Protein AF-A0A962XMW6-F1 (afdb_monomer_lite)

Foldseek 3Di:
DDDDDDDPDPVVVVVVVVVVVVVVVVVVVVVVVVPCPVVVVLVVLLVLLVVVVVLLVLLLVLQCCLCPPVVDDPLQAFQDDPPLPCPSVLTAAPSHDPVCCRYCCDPNGVVRDDDFRDPPFFPRDTKAWAWAAFAQFADHDPDDFQRRTFTKIKDKGGDLSSQLSNCCVVVVGSDAWEFEFQDPRSSRHRRSGGGGHDYSDTDPRHPDQWHWHAYPVGMIMTMGGSGHD

Radius of gyration: 28.27 Å; chains: 1; bounding box: 77×58×91 Å

Secondary structure (DSSP, 8-state):
----------HHHHHHHHHHHHHHHHHHHHHHHHTTHHHHHHHHHHHHHHHHHHHHHHHHHHHHHHHHTS---GGG-B-PPTT-SS-STTT--TTS-TT-TTBSSSTTTT----PPPPTTSSSSPPPEEEEEEETTSSS--SS--GGGPEEEEEEES--HHHHHHHHHHHHS--PPEEPS--S-GGG-B-SS---SPPEE--TTTTT-SEEEEE-TTS-EEEEEEEE--

Structure (mmCIF, N/CA/C/O backbone):
data_AF-A0A962XMW6-F1
#
_entry.id   AF-A0A962XMW6-F1
#
loop_
_atom_site.group_PDB
_atom_site.id
_atom_site.type_symbol
_atom_site.label_atom_id
_atom_site.label_alt_id
_atom_site.label_comp_id
_atom_site.label_asym_id
_atom_site.label_entity_id
_atom_site.label_seq_id
_atom_site.pdbx_PDB_ins_code
_atom_site.Cartn_x
_atom_site.Cartn_y
_atom_site.Cartn_z
_atom_site.occupancy
_atom_site.B_iso_or_equiv
_atom_site.auth_seq_id
_atom_site.auth_comp_id
_atom_site.auth_asym_id
_atom_site.auth_atom_id
_atom_site.pdbx_PDB_model_num
ATOM 1 N N . MET A 1 1 ? -54.950 -41.344 68.348 1.00 42.97 1 MET A N 1
ATOM 2 C CA . MET A 1 1 ? -55.700 -40.543 67.356 1.00 42.97 1 MET A CA 1
ATOM 3 C C . MET A 1 1 ? -54.752 -39.476 66.829 1.00 42.97 1 MET A C 1
ATOM 5 O O . MET A 1 1 ? -54.170 -38.762 67.633 1.00 42.97 1 MET A O 1
ATOM 9 N N . LEU A 1 2 ? -54.475 -39.485 65.523 1.00 52.94 2 LEU A N 1
ATOM 10 C CA . LEU A 1 2 ? -53.441 -38.665 64.878 1.00 52.94 2 LEU A CA 1
ATOM 11 C C . LEU A 1 2 ? -53.906 -37.207 64.751 1.00 52.94 2 LEU A C 1
ATOM 13 O O . LEU A 1 2 ? -54.995 -36.937 64.252 1.00 52.94 2 LEU A O 1
ATOM 17 N N . ASN A 1 3 ? -53.076 -36.280 65.225 1.00 58.09 3 ASN A N 1
ATOM 18 C CA . ASN A 1 3 ? -53.352 -34.848 65.265 1.00 58.09 3 ASN A CA 1
ATOM 19 C C . ASN A 1 3 ? -52.968 -34.200 63.920 1.00 58.09 3 ASN A C 1
ATOM 21 O O . ASN A 1 3 ? -51.818 -33.803 63.733 1.00 58.09 3 ASN A O 1
ATOM 25 N N . ASN A 1 4 ? -53.908 -34.108 62.976 1.00 61.66 4 ASN A N 1
ATOM 26 C CA . ASN A 1 4 ? -53.696 -33.375 61.724 1.00 61.66 4 ASN A CA 1
ATOM 27 C C . ASN A 1 4 ? -53.824 -31.868 61.976 1.00 61.66 4 ASN A C 1
ATOM 29 O O . ASN A 1 4 ? -54.921 -31.352 62.176 1.00 61.66 4 ASN A O 1
ATOM 33 N N . LYS A 1 5 ? -52.696 -31.151 61.947 1.00 64.50 5 LYS A N 1
ATOM 34 C CA . LYS A 1 5 ? -52.695 -29.686 61.867 1.00 64.50 5 LYS A CA 1
ATOM 35 C C . LYS A 1 5 ? -53.049 -29.275 60.429 1.00 64.50 5 LYS A C 1
ATOM 37 O O . LYS A 1 5 ? -52.329 -29.686 59.519 1.00 64.50 5 LYS A O 1
ATOM 42 N N . PRO A 1 6 ? -54.088 -28.461 60.188 1.00 60.84 6 PRO A N 1
ATOM 43 C CA . PRO A 1 6 ? -54.296 -27.865 58.875 1.00 60.84 6 PRO A CA 1
ATOM 44 C C . PRO A 1 6 ? -53.169 -26.856 58.607 1.00 60.84 6 PRO A C 1
ATOM 46 O O . PRO A 1 6 ? -53.076 -25.823 59.267 1.00 60.84 6 PRO A O 1
ATOM 49 N N . GLN A 1 7 ? -52.271 -27.166 57.670 1.00 67.06 7 GLN A N 1
ATOM 50 C CA . GLN A 1 7 ? -51.296 -26.202 57.160 1.00 67.06 7 GLN A CA 1
ATOM 51 C C . GLN A 1 7 ? -51.979 -25.297 56.130 1.00 67.06 7 GLN A C 1
ATOM 53 O O . GLN A 1 7 ? -52.304 -25.728 55.027 1.00 67.06 7 GLN A O 1
ATOM 58 N N . SER A 1 8 ? -52.168 -24.024 56.474 1.00 63.97 8 SER A N 1
ATOM 59 C CA . SER A 1 8 ? -52.532 -22.977 55.519 1.00 63.97 8 SER A CA 1
ATOM 60 C C . SER A 1 8 ? -51.273 -22.499 54.788 1.00 63.97 8 SER A C 1
ATOM 62 O O . SER A 1 8 ? -50.574 -21.597 55.252 1.00 63.97 8 SER A O 1
ATOM 64 N N . GLY A 1 9 ? -50.943 -23.136 53.666 1.00 69.00 9 GLY A N 1
ATOM 65 C CA . GLY A 1 9 ? -49.900 -22.653 52.760 1.00 69.00 9 GLY A CA 1
ATOM 66 C C . GLY A 1 9 ? -50.399 -21.459 51.944 1.00 69.00 9 GLY A C 1
ATOM 67 O O . GLY A 1 9 ? -51.450 -21.534 51.310 1.00 69.00 9 GLY A O 1
ATOM 68 N N . ASN A 1 10 ? -49.649 -20.354 51.936 1.00 81.69 10 ASN A N 1
ATOM 69 C CA . ASN A 1 10 ? -49.976 -19.174 51.137 1.00 81.69 10 ASN A CA 1
ATOM 70 C C . ASN A 1 10 ? -49.521 -19.367 49.677 1.00 81.69 10 ASN A C 1
ATOM 72 O O . ASN A 1 10 ? -48.468 -18.873 49.277 1.00 81.69 10 ASN A O 1
ATOM 76 N N . VAL A 1 11 ? -50.309 -20.101 48.883 1.00 86.06 11 VAL A N 1
ATOM 77 C CA . VAL A 1 11 ? -50.057 -20.350 47.444 1.00 86.06 11 VAL A CA 1
ATOM 78 C C . VAL A 1 11 ? -49.801 -19.058 46.663 1.00 86.06 11 VAL A C 1
ATOM 80 O O . VAL A 1 11 ? -48.976 -19.044 45.750 1.00 86.06 11 VAL A O 1
ATOM 83 N N . LEU A 1 12 ? -50.437 -17.954 47.062 1.00 84.88 12 LEU A N 1
ATOM 84 C CA . LEU A 1 12 ? -50.248 -16.649 46.434 1.00 84.88 12 LEU A CA 1
ATOM 85 C C . LEU A 1 12 ? -48.785 -16.174 46.508 1.00 84.88 12 LEU A C 1
ATOM 87 O O . LEU A 1 12 ? -48.273 -15.588 45.558 1.00 84.88 12 LEU A O 1
ATOM 91 N N . PHE A 1 13 ? -48.086 -16.471 47.606 1.00 87.62 13 PHE A N 1
ATOM 92 C CA . PHE A 1 13 ? -46.691 -16.072 47.804 1.00 87.62 13 PHE A CA 1
ATOM 93 C C . PHE A 1 13 ? -45.730 -16.814 46.865 1.00 87.62 13 PHE A C 1
ATOM 95 O O . PHE A 1 13 ? -44.795 -16.216 46.335 1.00 87.62 13 PHE A O 1
ATOM 102 N N . LEU A 1 14 ? -45.992 -18.097 46.602 1.00 87.75 14 LEU A N 1
ATOM 103 C CA . LEU A 1 14 ? -45.180 -18.899 45.682 1.00 87.75 14 LEU A CA 1
ATOM 104 C C . LEU A 1 14 ? -45.306 -18.407 44.235 1.00 87.75 14 LEU A C 1
ATOM 106 O O . LEU A 1 14 ? -44.308 -18.341 43.520 1.00 87.75 14 LEU A O 1
ATOM 110 N N . ILE A 1 15 ? -46.510 -18.003 43.823 1.00 92.56 15 ILE A N 1
ATOM 111 C CA . ILE A 1 15 ? -46.745 -17.436 42.488 1.00 92.56 15 ILE A CA 1
ATOM 112 C C . ILE A 1 15 ? -46.002 -16.102 42.335 1.00 92.56 15 ILE A C 1
ATOM 114 O O . ILE A 1 15 ? -45.348 -15.873 41.319 1.00 92.56 15 ILE A O 1
ATOM 118 N N . LEU A 1 16 ? -46.040 -15.243 43.357 1.00 93.38 16 LEU A N 1
ATOM 119 C CA . LEU A 1 16 ? -45.352 -13.949 43.331 1.00 93.38 16 LEU A CA 1
ATOM 120 C C . LEU A 1 16 ? -43.831 -14.095 43.221 1.00 93.38 16 LEU A C 1
ATOM 122 O O . LEU A 1 16 ? -43.207 -13.369 42.449 1.00 93.38 16 LEU A O 1
ATOM 126 N N . ILE A 1 17 ? -43.240 -15.058 43.931 1.00 93.50 17 ILE A N 1
ATOM 127 C CA . ILE A 1 17 ? -41.806 -15.352 43.809 1.00 93.50 17 ILE A CA 1
ATOM 128 C C . ILE A 1 17 ? -41.468 -15.831 42.395 1.00 93.50 17 ILE A C 1
ATOM 130 O O . ILE A 1 17 ? -40.498 -15.351 41.811 1.00 93.50 17 ILE A O 1
ATOM 134 N N . ALA A 1 18 ? -42.267 -16.731 41.819 1.00 94.62 18 ALA A N 1
ATOM 135 C CA . ALA A 1 18 ? -42.022 -17.236 40.470 1.00 94.62 18 ALA A CA 1
ATOM 136 C C . ALA A 1 18 ? -42.051 -16.111 39.418 1.00 94.62 18 ALA A C 1
ATOM 138 O O . ALA A 1 18 ? -41.155 -16.027 38.579 1.00 94.62 18 ALA A O 1
ATOM 139 N N . VAL A 1 19 ? -43.032 -15.206 39.498 1.00 94.88 19 VAL A N 1
ATOM 140 C CA . VAL A 1 19 ? -43.144 -14.056 38.584 1.00 94.88 19 VAL A CA 1
ATOM 141 C C . VAL A 1 19 ? -41.987 -13.073 38.777 1.00 94.88 19 VAL A C 1
ATOM 143 O O . VAL A 1 19 ? -41.409 -12.614 37.793 1.00 94.88 19 VAL A O 1
ATOM 146 N N . ALA A 1 20 ? -41.604 -12.781 40.023 1.00 93.94 20 ALA A N 1
ATOM 147 C CA . ALA A 1 20 ? -40.482 -11.891 40.316 1.00 93.94 20 ALA A CA 1
ATOM 148 C C . ALA A 1 20 ? -39.150 -12.445 39.784 1.00 93.94 20 ALA A C 1
ATOM 150 O O . ALA A 1 20 ? -38.368 -11.704 39.190 1.00 93.94 20 ALA A O 1
ATOM 151 N N . LEU A 1 21 ? -38.913 -13.751 39.935 1.00 94.25 21 LEU A N 1
ATOM 152 C CA . LEU A 1 21 ? -37.728 -14.418 39.393 1.00 94.25 21 LEU A CA 1
ATOM 153 C C . LEU A 1 21 ? -37.716 -14.401 37.863 1.00 94.25 21 LEU A C 1
ATOM 155 O O . LEU A 1 21 ? -36.675 -14.143 37.261 1.00 94.25 21 LEU A O 1
ATOM 159 N N . PHE A 1 22 ? -38.869 -14.616 37.229 1.00 93.25 22 PHE A N 1
ATOM 160 C CA . PHE A 1 22 ? -38.984 -14.565 35.774 1.00 93.25 22 PHE A CA 1
ATOM 161 C C . PHE A 1 22 ? -38.718 -13.154 35.225 1.00 93.25 22 PHE A C 1
ATOM 163 O O . PHE A 1 22 ? -38.003 -12.989 34.234 1.00 93.25 22 PHE A O 1
ATOM 170 N N . ALA A 1 23 ? -39.230 -12.125 35.906 1.00 92.00 23 ALA A N 1
ATOM 171 C CA . ALA A 1 23 ? -38.972 -10.728 35.570 1.00 92.00 23 ALA A CA 1
ATOM 172 C C . ALA A 1 23 ? -37.490 -10.355 35.756 1.00 92.00 23 ALA A C 1
ATOM 174 O O . ALA A 1 23 ? -36.892 -9.746 34.867 1.00 92.00 23 ALA A O 1
ATOM 175 N N . ALA A 1 24 ? -36.874 -10.768 36.868 1.00 89.31 24 ALA A N 1
ATOM 176 C CA . ALA A 1 24 ? -35.459 -10.526 37.141 1.00 89.31 24 ALA A CA 1
ATOM 177 C C . ALA A 1 24 ? -34.542 -11.209 36.111 1.00 89.31 24 ALA A C 1
ATOM 179 O O . ALA A 1 24 ? -33.610 -10.582 35.607 1.00 89.31 24 ALA A O 1
ATOM 180 N N . LEU A 1 25 ? -34.840 -12.459 35.737 1.00 87.06 25 LEU A N 1
ATOM 181 C CA . LEU A 1 25 ? -34.100 -13.184 34.701 1.00 87.06 25 LEU A CA 1
ATOM 182 C C . LEU A 1 25 ? -34.239 -12.512 33.328 1.00 87.06 25 LEU A C 1
ATOM 184 O O . LEU A 1 25 ? -33.250 -12.362 32.612 1.00 87.06 25 LEU A O 1
ATOM 188 N N . SER A 1 26 ? -35.447 -12.056 32.983 1.00 82.06 26 SER A N 1
ATOM 189 C CA . SER A 1 26 ? -35.708 -11.345 31.725 1.00 82.06 26 SER A CA 1
ATOM 190 C C . SER A 1 26 ? -34.916 -10.036 31.639 1.00 82.06 26 SER A C 1
ATOM 192 O O . SER A 1 26 ? -34.350 -9.712 30.591 1.00 82.06 26 SER A O 1
ATOM 194 N N . TYR A 1 27 ? -34.821 -9.297 32.749 1.00 83.69 27 TYR A N 1
ATOM 195 C CA . TYR A 1 27 ? -34.017 -8.078 32.822 1.00 83.69 27 TYR A CA 1
ATOM 196 C C . TYR A 1 27 ? -32.517 -8.372 32.685 1.00 83.69 27 TYR A C 1
ATOM 198 O O . TYR A 1 27 ? -31.834 -7.709 31.904 1.00 83.69 27 TYR A O 1
ATOM 206 N N . ALA A 1 28 ? -32.020 -9.408 33.369 1.00 78.88 28 ALA A N 1
ATOM 207 C CA . ALA A 1 28 ? -30.626 -9.833 33.270 1.00 78.88 28 ALA A CA 1
ATOM 208 C C . ALA A 1 28 ? -30.247 -10.228 31.830 1.00 78.88 28 ALA A C 1
ATOM 210 O O . ALA A 1 28 ? -29.277 -9.697 31.291 1.00 78.88 28 ALA A O 1
ATOM 211 N N . ALA A 1 29 ? -31.054 -11.054 31.158 1.00 71.50 29 ALA A N 1
ATOM 212 C CA . ALA A 1 29 ? -30.802 -11.466 29.774 1.00 71.50 29 ALA A CA 1
ATOM 213 C C . ALA A 1 29 ? -30.811 -10.280 28.788 1.00 71.50 29 ALA A C 1
ATOM 215 O O . ALA A 1 29 ? -29.933 -10.161 27.933 1.00 71.50 29 ALA A O 1
ATOM 216 N N . THR A 1 30 ? -31.757 -9.350 28.951 1.00 71.56 30 THR A N 1
ATOM 217 C CA . THR A 1 30 ? -31.829 -8.138 28.116 1.00 71.56 30 THR A CA 1
ATOM 218 C C . THR A 1 30 ? -30.624 -7.221 28.350 1.00 71.56 30 THR A C 1
ATOM 220 O O . THR A 1 30 ? -30.125 -6.597 27.413 1.00 71.56 30 THR A O 1
ATOM 223 N N . SER A 1 31 ? -30.121 -7.147 29.586 1.00 61.50 31 SER A N 1
ATOM 224 C CA . SER A 1 31 ? -28.919 -6.376 29.915 1.00 61.50 31 SER A CA 1
ATOM 225 C C . SER A 1 31 ? -27.644 -6.983 29.314 1.00 61.50 31 SER A C 1
ATOM 227 O O . SER A 1 31 ? -26.810 -6.235 28.809 1.00 61.50 31 SER A O 1
ATOM 229 N N . SER A 1 32 ? -27.536 -8.317 29.248 1.00 54.62 32 SER A N 1
ATOM 230 C CA . SER A 1 32 ? -26.422 -9.013 28.588 1.00 54.62 32 SER A CA 1
ATOM 231 C C . SER A 1 32 ? -26.375 -8.759 27.078 1.00 54.62 32 SER A C 1
ATOM 233 O O . SER A 1 32 ? -25.293 -8.629 26.517 1.00 54.62 32 SER A O 1
ATOM 235 N N . MET A 1 33 ? -27.526 -8.600 26.416 1.00 56.06 33 MET A N 1
ATOM 236 C CA . MET A 1 33 ? -27.585 -8.249 24.988 1.00 56.06 33 MET A CA 1
ATOM 237 C C . MET A 1 33 ? -27.241 -6.778 24.700 1.00 56.06 33 MET A C 1
ATOM 239 O O . MET A 1 33 ? -26.790 -6.461 23.603 1.00 56.06 33 MET A O 1
ATOM 243 N N . ARG A 1 34 ? -27.409 -5.865 25.668 1.00 57.59 34 ARG A N 1
ATOM 244 C CA . ARG A 1 34 ? -27.057 -4.440 25.500 1.00 57.59 34 ARG A CA 1
ATOM 245 C C . ARG A 1 34 ? -25.550 -4.161 25.589 1.00 57.59 34 ARG A C 1
ATOM 247 O O . ARG A 1 34 ? -25.127 -3.095 25.156 1.00 57.59 34 ARG A O 1
ATOM 254 N N . GLY A 1 35 ? -24.749 -5.101 26.098 1.00 54.91 35 GLY A N 1
ATOM 255 C CA . GLY A 1 35 ? -23.285 -4.989 26.162 1.00 54.91 35 GLY A CA 1
ATOM 256 C C . GLY A 1 35 ? -22.544 -5.285 24.848 1.00 54.91 35 GLY A C 1
ATOM 257 O O . GLY A 1 35 ? -21.369 -4.965 24.746 1.00 54.91 35 GLY A O 1
ATOM 258 N N . GLY A 1 36 ? -23.205 -5.849 23.828 1.00 53.06 36 GLY A N 1
ATOM 259 C CA . GLY A 1 36 ? -22.539 -6.354 22.614 1.00 53.06 36 GLY A CA 1
ATOM 260 C C . GLY A 1 36 ? -22.176 -5.322 21.533 1.00 53.06 36 GLY A C 1
ATOM 261 O O . GLY A 1 36 ? -21.605 -5.690 20.511 1.00 53.06 36 GLY A O 1
ATOM 262 N N . GLY A 1 37 ? -22.504 -4.035 21.698 1.00 56.94 37 GLY A N 1
ATOM 263 C CA . GLY A 1 37 ? -22.284 -3.023 20.648 1.00 56.94 37 GLY A CA 1
ATOM 264 C C . GLY A 1 37 ? -20.813 -2.632 20.425 1.00 56.94 37 GLY A C 1
ATOM 265 O O . GLY A 1 37 ? -20.401 -2.368 19.292 1.00 56.94 37 GLY A O 1
ATOM 266 N N . SER A 1 38 ? -20.006 -2.609 21.490 1.00 57.72 38 SER A N 1
ATOM 267 C CA . SER A 1 38 ? -18.569 -2.305 21.409 1.00 57.72 38 SER A CA 1
ATOM 268 C C . SER A 1 38 ? -17.767 -3.452 20.795 1.00 57.72 38 SER A C 1
ATOM 270 O O . SER A 1 38 ? -16.858 -3.205 20.001 1.00 57.72 38 SER A O 1
ATOM 272 N N . ASP A 1 39 ? -18.142 -4.695 21.100 1.00 61.50 39 ASP A N 1
ATOM 273 C CA . ASP A 1 39 ? -17.425 -5.888 20.640 1.00 61.50 39 ASP A CA 1
ATOM 274 C C . ASP A 1 39 ? -17.592 -6.096 19.131 1.00 61.50 39 ASP A C 1
ATOM 276 O O . ASP A 1 39 ? -16.603 -6.284 18.426 1.00 61.50 39 ASP A O 1
ATOM 280 N N . VAL A 1 40 ? -18.806 -5.903 18.600 1.00 69.38 40 VAL A N 1
ATOM 281 C CA . VAL A 1 40 ? -19.073 -5.975 17.149 1.00 69.38 40 VAL A CA 1
ATOM 282 C C . VAL A 1 40 ? -18.274 -4.924 16.369 1.00 69.38 40 VAL A C 1
ATOM 284 O O . VAL A 1 40 ? -17.792 -5.186 15.268 1.00 69.38 40 VAL A O 1
ATOM 287 N N . THR A 1 41 ? -18.095 -3.722 16.926 1.00 80.00 41 THR A N 1
ATOM 288 C CA . THR A 1 41 ? -17.288 -2.671 16.281 1.00 80.00 41 THR A CA 1
ATOM 289 C C . THR A 1 41 ? -15.804 -3.050 16.258 1.00 80.00 41 THR A C 1
ATOM 291 O O . THR A 1 41 ? -15.134 -2.860 15.245 1.00 80.00 41 THR A O 1
ATOM 294 N N . SER A 1 42 ? -15.297 -3.637 17.345 1.00 82.25 42 SER A N 1
ATOM 295 C CA . SER A 1 42 ? -13.914 -4.121 17.443 1.00 82.25 42 SER A CA 1
ATOM 296 C C . SER A 1 42 ? -13.631 -5.282 16.480 1.00 82.25 42 SER A C 1
ATOM 298 O O . SER A 1 42 ? -12.608 -5.277 15.792 1.00 82.25 42 SER A O 1
ATOM 300 N N . GLU A 1 43 ? -14.554 -6.242 16.370 1.00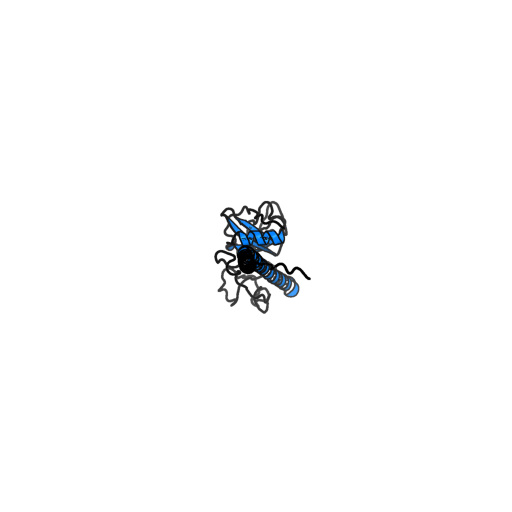 86.12 43 GLU A N 1
ATOM 301 C CA . GLU A 1 43 ? -14.468 -7.357 15.418 1.00 86.12 43 GLU A CA 1
ATOM 302 C C . GLU A 1 43 ? -14.507 -6.871 13.967 1.00 86.12 43 GLU A C 1
ATOM 304 O O . GLU A 1 43 ? -13.682 -7.281 13.150 1.00 86.12 43 GLU A O 1
ATOM 309 N N . ASN A 1 44 ? -15.401 -5.933 13.646 1.00 88.62 44 ASN A N 1
ATOM 310 C CA . ASN A 1 44 ? -15.451 -5.331 12.316 1.00 88.62 44 ASN A CA 1
ATOM 311 C C . ASN A 1 44 ? -14.160 -4.574 11.984 1.00 88.62 44 ASN A C 1
ATOM 313 O O . ASN A 1 44 ? -13.637 -4.714 10.879 1.00 88.62 44 ASN A O 1
ATOM 317 N N . ASN A 1 45 ? -13.619 -3.802 12.929 1.00 89.94 45 ASN A N 1
ATOM 318 C CA . ASN A 1 45 ? -12.349 -3.103 12.739 1.00 89.94 45 ASN A CA 1
ATOM 319 C C . ASN A 1 45 ? -11.196 -4.084 12.512 1.00 89.94 45 ASN A C 1
ATOM 321 O O . ASN A 1 45 ? -10.356 -3.834 11.653 1.00 89.94 45 ASN A O 1
ATOM 325 N N . LEU A 1 46 ? -11.197 -5.216 13.221 1.00 90.00 46 LEU A N 1
ATOM 326 C CA . LEU A 1 46 ? -10.230 -6.291 13.028 1.00 90.00 46 LEU A CA 1
ATOM 327 C C . LEU A 1 46 ? -10.319 -6.899 11.621 1.00 90.00 46 LEU A C 1
ATOM 329 O O . LEU A 1 46 ? -9.304 -7.039 10.943 1.00 90.00 46 LEU A O 1
ATOM 333 N N . ILE A 1 47 ? -11.519 -7.241 11.155 1.00 92.81 47 ILE A N 1
ATOM 334 C CA . ILE A 1 47 ? -11.708 -7.805 9.810 1.00 92.81 47 ILE A CA 1
ATOM 335 C C . ILE A 1 47 ? -11.221 -6.813 8.745 1.00 92.81 47 ILE A C 1
ATOM 337 O O . ILE A 1 47 ? -10.514 -7.193 7.807 1.00 92.81 47 ILE A O 1
ATOM 341 N N . LYS A 1 48 ? -11.554 -5.529 8.912 1.00 92.88 48 LYS A N 1
ATOM 342 C CA . LYS A 1 48 ? -11.135 -4.457 8.004 1.00 92.88 48 LYS A CA 1
ATOM 343 C C . LYS A 1 48 ? -9.615 -4.296 7.981 1.00 92.88 48 LYS A C 1
ATOM 345 O O . LYS A 1 48 ? -9.042 -4.339 6.896 1.00 92.88 48 LYS A O 1
ATOM 350 N N . SER A 1 49 ? -8.958 -4.207 9.142 1.00 93.00 49 SER A N 1
ATOM 351 C CA . SER A 1 49 ? -7.493 -4.115 9.217 1.00 93.00 49 SER A CA 1
ATOM 352 C C . SER A 1 49 ? -6.817 -5.340 8.603 1.00 93.00 49 SER A C 1
ATOM 354 O O . SER A 1 49 ? -5.886 -5.208 7.819 1.00 93.00 49 SER A O 1
ATOM 356 N N . SER A 1 50 ? -7.330 -6.544 8.871 1.00 93.94 50 SER A N 1
ATOM 357 C CA . SER A 1 50 ? -6.785 -7.767 8.278 1.00 93.94 50 SER A CA 1
ATOM 358 C C . SER A 1 50 ? -6.952 -7.806 6.761 1.00 93.94 50 SER A C 1
ATOM 360 O O . SER A 1 50 ? -6.093 -8.357 6.079 1.00 93.94 50 SER A O 1
ATOM 362 N N . THR A 1 51 ? -8.035 -7.248 6.217 1.00 94.50 51 THR A N 1
ATOM 363 C CA . THR A 1 51 ? -8.244 -7.154 4.762 1.00 94.50 51 THR A CA 1
ATOM 364 C C . THR A 1 51 ? -7.203 -6.236 4.117 1.00 94.50 51 THR A C 1
ATOM 366 O O . THR A 1 51 ? -6.680 -6.557 3.052 1.00 94.50 51 THR A O 1
ATOM 369 N N . MET A 1 52 ? -6.850 -5.136 4.788 1.00 95.62 52 MET A N 1
ATOM 370 C CA . MET A 1 52 ? -5.813 -4.199 4.343 1.00 95.62 52 MET A CA 1
ATOM 371 C C . MET A 1 52 ? -4.438 -4.879 4.264 1.00 95.62 52 MET A C 1
ATOM 373 O O . MET A 1 52 ? -3.820 -4.881 3.198 1.00 95.62 52 MET A O 1
ATOM 377 N N . SER A 1 53 ? -4.012 -5.557 5.335 1.00 95.75 53 SER A N 1
ATOM 378 C CA . SER A 1 53 ? -2.742 -6.300 5.362 1.00 95.75 53 SER A CA 1
ATOM 379 C C . SER A 1 53 ? -2.700 -7.437 4.335 1.00 95.75 53 SER A C 1
ATOM 381 O O . SER A 1 53 ? -1.676 -7.666 3.691 1.00 95.75 53 SER A O 1
ATOM 383 N N . GLN A 1 54 ? -3.817 -8.149 4.138 1.00 96.44 54 GLN A N 1
ATOM 384 C CA . GLN A 1 54 ? -3.922 -9.204 3.121 1.00 96.44 54 GLN A CA 1
ATOM 385 C C . GLN A 1 54 ? -3.777 -8.649 1.703 1.00 96.44 54 GLN A C 1
ATOM 387 O O . GLN A 1 54 ? -3.092 -9.255 0.876 1.00 96.44 54 GLN A O 1
ATOM 392 N N . TYR A 1 55 ? -4.380 -7.492 1.424 1.00 97.81 55 TYR A N 1
ATOM 393 C CA . TYR A 1 55 ? -4.236 -6.842 0.128 1.00 97.81 55 TYR A CA 1
ATOM 394 C C . TYR A 1 55 ? -2.779 -6.442 -0.128 1.00 97.81 55 TYR A C 1
ATOM 396 O O . TYR A 1 55 ? -2.217 -6.828 -1.156 1.00 97.81 55 TYR A O 1
ATOM 404 N N . ALA A 1 56 ? -2.120 -5.804 0.844 1.00 97.81 56 ALA A N 1
ATOM 405 C CA . ALA A 1 56 ? -0.697 -5.482 0.758 1.00 97.81 56 ALA A CA 1
ATOM 406 C C . ALA A 1 56 ? 0.172 -6.733 0.522 1.00 97.81 56 ALA A C 1
ATOM 408 O O . ALA A 1 56 ? 1.030 -6.753 -0.362 1.00 97.81 56 ALA A O 1
ATOM 409 N N . ALA A 1 57 ? -0.094 -7.824 1.247 1.00 97.69 57 ALA A N 1
ATOM 410 C CA . ALA A 1 57 ? 0.612 -9.093 1.076 1.00 97.69 57 ALA A CA 1
ATOM 411 C C . ALA A 1 57 ? 0.433 -9.698 -0.329 1.00 97.69 57 ALA A C 1
ATOM 413 O O . ALA A 1 57 ? 1.393 -10.240 -0.888 1.00 97.69 57 ALA A O 1
ATOM 414 N N . SER A 1 58 ? -0.761 -9.581 -0.919 1.00 98.25 58 SER A N 1
ATOM 415 C CA . SER A 1 58 ? -1.019 -10.041 -2.289 1.00 98.25 58 SER A CA 1
ATOM 416 C C . SER A 1 58 ? -0.174 -9.280 -3.316 1.00 98.25 58 SER A C 1
ATOM 418 O O . SER A 1 58 ? 0.416 -9.892 -4.207 1.00 98.25 58 SER A O 1
ATOM 420 N N . ILE A 1 59 ? -0.019 -7.967 -3.126 1.00 98.44 59 ILE A N 1
ATOM 421 C CA . ILE A 1 59 ? 0.799 -7.113 -3.988 1.00 98.44 59 ILE A CA 1
ATOM 422 C C . ILE A 1 59 ? 2.283 -7.426 -3.817 1.00 98.44 59 ILE A C 1
ATOM 424 O O . ILE A 1 59 ? 2.967 -7.633 -4.815 1.00 98.44 59 ILE A O 1
ATOM 428 N N . ARG A 1 60 ? 2.784 -7.554 -2.580 1.00 98.12 60 ARG A N 1
ATOM 429 C CA . ARG A 1 60 ? 4.182 -7.957 -2.325 1.00 98.12 60 ARG A CA 1
ATOM 430 C C . ARG A 1 60 ? 4.519 -9.291 -2.982 1.00 98.12 60 ARG A C 1
ATOM 432 O O . ARG A 1 60 ? 5.568 -9.434 -3.599 1.00 98.12 60 ARG A O 1
ATOM 439 N N . THR A 1 61 ? 3.604 -10.256 -2.903 1.00 97.75 61 THR A N 1
ATOM 440 C CA . THR A 1 61 ? 3.775 -11.562 -3.555 1.00 97.75 61 THR A CA 1
ATOM 441 C C . THR A 1 61 ? 3.883 -11.419 -5.074 1.00 97.75 61 THR A C 1
ATOM 443 O O . THR A 1 61 ? 4.731 -12.060 -5.697 1.00 97.75 61 THR A O 1
ATOM 446 N N . ALA A 1 62 ? 3.056 -10.563 -5.679 1.00 98.19 62 ALA A N 1
ATOM 447 C CA . ALA A 1 62 ? 3.132 -10.281 -7.105 1.00 98.19 62 ALA A CA 1
ATOM 448 C C . ALA A 1 62 ? 4.430 -9.567 -7.486 1.00 98.19 62 ALA A C 1
ATOM 450 O O . ALA A 1 62 ? 5.073 -9.994 -8.437 1.00 98.19 62 ALA A O 1
ATOM 451 N N . ILE A 1 63 ? 4.863 -8.562 -6.723 1.00 98.31 63 ILE A N 1
ATOM 452 C CA . ILE A 1 63 ? 6.138 -7.872 -6.954 1.00 98.31 63 ILE A CA 1
ATOM 453 C C . ILE A 1 63 ? 7.296 -8.869 -6.934 1.00 98.31 63 ILE A C 1
ATOM 455 O O . ILE A 1 63 ? 8.057 -8.917 -7.895 1.00 98.31 63 ILE A O 1
ATOM 459 N N . THR A 1 64 ? 7.378 -9.732 -5.917 1.00 96.94 64 THR A N 1
ATOM 460 C CA . THR A 1 64 ? 8.398 -10.791 -5.854 1.00 96.94 64 THR A CA 1
ATOM 461 C C . THR A 1 64 ? 8.355 -11.696 -7.083 1.00 96.94 64 THR A C 1
ATOM 463 O O . THR A 1 64 ? 9.394 -12.055 -7.630 1.00 96.94 64 THR A O 1
ATOM 466 N N . ARG A 1 65 ? 7.161 -12.063 -7.566 1.00 96.31 65 ARG A N 1
ATOM 467 C CA . ARG A 1 65 ? 7.027 -12.866 -8.788 1.00 96.31 65 ARG A CA 1
ATOM 468 C C . ARG A 1 65 ? 7.560 -12.124 -10.014 1.00 96.31 65 ARG A C 1
ATOM 470 O O . ARG A 1 65 ? 8.245 -12.732 -10.829 1.00 96.31 65 ARG A O 1
ATOM 477 N N . LEU A 1 66 ? 7.244 -10.842 -10.151 1.00 98.00 66 LEU A N 1
ATOM 478 C CA . LEU A 1 66 ? 7.644 -10.031 -11.297 1.00 98.00 66 LEU A CA 1
ATOM 479 C C . LEU A 1 66 ? 9.157 -9.796 -11.324 1.00 98.00 66 LEU A C 1
ATOM 481 O O . LEU A 1 66 ? 9.790 -9.982 -12.361 1.00 98.00 66 LEU A O 1
ATOM 485 N N . THR A 1 67 ? 9.758 -9.471 -10.183 1.00 97.38 67 THR A N 1
ATOM 486 C CA . THR A 1 67 ? 11.200 -9.211 -10.098 1.00 97.38 67 THR A CA 1
ATOM 487 C C . THR A 1 67 ? 12.026 -10.490 -10.232 1.00 97.38 67 THR A C 1
ATOM 489 O O . THR A 1 67 ? 13.058 -10.488 -10.898 1.00 97.38 67 THR A O 1
ATOM 492 N N . VAL A 1 68 ? 11.570 -11.614 -9.668 1.00 95.38 68 VAL A N 1
ATOM 493 C CA . VAL A 1 68 ? 12.324 -12.879 -9.706 1.00 95.38 68 VAL A CA 1
ATOM 494 C C . VAL A 1 68 ? 12.085 -13.663 -10.999 1.00 95.38 68 VAL A C 1
ATOM 496 O O . VAL A 1 68 ? 13.043 -14.136 -11.612 1.00 95.38 68 VAL A O 1
ATOM 499 N N . ASN A 1 69 ? 10.829 -13.820 -11.430 1.00 92.50 69 ASN A N 1
ATOM 500 C CA . ASN A 1 69 ? 10.498 -14.685 -12.568 1.00 92.50 69 ASN A CA 1
ATOM 501 C C . ASN A 1 69 ? 10.518 -13.924 -13.892 1.00 92.50 69 ASN A C 1
ATOM 503 O O . ASN A 1 69 ? 11.103 -14.410 -14.859 1.00 92.50 69 ASN A O 1
ATOM 507 N N . ASN A 1 70 ? 9.900 -12.740 -13.927 1.00 92.12 70 ASN A N 1
ATOM 508 C CA . ASN A 1 70 ? 9.823 -11.929 -15.145 1.00 92.12 70 ASN A CA 1
ATOM 509 C C . ASN A 1 70 ? 11.060 -11.035 -15.318 1.00 92.12 70 ASN A C 1
ATOM 511 O O . ASN A 1 70 ? 11.248 -10.474 -16.391 1.00 92.12 70 ASN A O 1
ATOM 515 N N . ARG A 1 71 ? 11.933 -10.971 -14.297 1.00 96.06 71 ARG A N 1
ATOM 516 C CA . ARG A 1 71 ? 13.164 -10.164 -14.271 1.00 96.06 71 ARG A CA 1
ATOM 517 C C . ARG A 1 71 ? 12.912 -8.669 -14.463 1.00 96.06 71 ARG A C 1
ATOM 519 O O . ARG A 1 71 ? 13.788 -7.976 -14.965 1.00 96.06 71 ARG A O 1
ATOM 526 N N . CYS A 1 72 ? 11.738 -8.203 -14.047 1.00 97.88 72 CYS A N 1
ATOM 527 C CA . CYS A 1 72 ? 11.415 -6.786 -14.041 1.00 97.88 72 CYS A CA 1
ATOM 528 C C . CYS A 1 72 ? 12.347 -6.046 -13.080 1.00 97.88 72 CYS A C 1
ATOM 530 O O . CYS A 1 72 ? 12.489 -6.450 -11.918 1.00 97.88 72 CYS A O 1
ATOM 532 N N . GLU A 1 73 ? 12.932 -4.943 -13.527 1.00 97.50 73 GLU A N 1
ATOM 533 C CA . GLU A 1 73 ? 13.560 -3.991 -12.619 1.00 97.50 73 GLU A CA 1
ATOM 534 C C . GLU A 1 73 ? 12.488 -3.302 -11.762 1.00 97.50 73 GLU A C 1
ATOM 536 O O . GLU A 1 73 ? 11.320 -3.197 -12.142 1.00 97.50 73 GLU A O 1
ATOM 541 N N . ILE A 1 74 ? 12.872 -2.800 -10.585 1.00 96.31 74 ILE A N 1
ATOM 542 C CA . ILE A 1 74 ? 11.930 -2.101 -9.691 1.00 96.31 74 ILE A CA 1
ATOM 543 C C . ILE A 1 74 ? 11.299 -0.894 -10.408 1.00 96.31 74 ILE A C 1
ATOM 545 O O . ILE A 1 74 ? 10.109 -0.629 -10.257 1.00 96.31 74 ILE A O 1
ATOM 549 N N . THR A 1 75 ? 12.083 -0.202 -11.231 1.00 96.88 75 THR A N 1
ATOM 550 C CA . THR A 1 75 ? 11.679 0.934 -12.073 1.00 96.88 75 THR A CA 1
ATOM 551 C C . THR A 1 75 ? 10.759 0.548 -13.232 1.00 96.88 75 THR A C 1
ATOM 553 O O . THR A 1 75 ? 10.096 1.419 -13.784 1.00 96.88 75 THR A O 1
ATOM 556 N N . GLU A 1 76 ? 10.650 -0.732 -13.589 1.00 98.06 76 GLU A N 1
ATOM 557 C CA . GLU A 1 76 ? 9.735 -1.228 -14.630 1.00 98.06 76 GLU A CA 1
ATOM 558 C C . GLU A 1 76 ? 8.371 -1.658 -14.066 1.00 98.06 76 GLU A C 1
ATOM 560 O O . GLU A 1 76 ? 7.432 -1.914 -14.825 1.00 98.06 76 GLU A O 1
ATOM 565 N N . LEU A 1 77 ? 8.231 -1.742 -12.738 1.00 98.25 77 LEU A N 1
ATOM 566 C CA . LEU A 1 77 ? 6.970 -2.113 -12.097 1.00 98.25 77 LEU A CA 1
ATOM 567 C C . LEU A 1 77 ? 5.899 -1.049 -12.356 1.00 98.25 77 LEU A C 1
ATOM 569 O O . LEU A 1 77 ? 6.117 0.141 -12.126 1.00 98.25 77 LEU A O 1
ATOM 573 N N . SER A 1 78 ? 4.721 -1.481 -12.802 1.00 97.88 78 SER A N 1
ATOM 574 C CA . SER A 1 78 ? 3.583 -0.597 -13.072 1.00 97.88 78 SER A CA 1
ATOM 575 C C . SER A 1 78 ? 2.389 -0.948 -12.192 1.00 97.88 78 SER A C 1
ATOM 577 O O . SER A 1 78 ? 1.960 -2.105 -12.134 1.00 97.88 78 SER A O 1
ATOM 579 N N . PHE A 1 79 ? 1.835 0.067 -11.529 1.00 98.00 79 PHE A N 1
ATOM 580 C CA . PHE A 1 79 ? 0.591 -0.027 -10.764 1.00 98.00 79 PHE A CA 1
ATOM 581 C C . PHE A 1 79 ? -0.625 0.462 -11.564 1.00 98.00 79 PHE A C 1
ATOM 583 O O . PHE A 1 79 ? -1.690 0.665 -10.984 1.00 98.00 79 PHE A O 1
ATOM 590 N N . GLU A 1 80 ? -0.481 0.658 -12.878 1.00 97.31 80 GLU A N 1
ATOM 591 C CA . GLU A 1 80 ? -1.591 1.048 -13.744 1.00 97.31 80 GLU A CA 1
ATOM 592 C C . GLU A 1 80 ? -2.705 0.002 -13.667 1.00 97.31 80 GLU A C 1
ATOM 594 O O . GLU A 1 80 ? -2.458 -1.203 -13.781 1.00 97.31 80 GLU A O 1
ATOM 599 N N . ALA A 1 81 ? -3.936 0.450 -13.432 1.00 94.31 81 ALA A N 1
ATOM 600 C CA . ALA A 1 81 ? -5.098 -0.426 -13.414 1.00 94.31 81 ALA A CA 1
ATOM 601 C C . ALA A 1 81 ? -5.611 -0.736 -14.839 1.00 94.31 81 ALA A C 1
ATOM 603 O O . ALA A 1 81 ? -5.369 0.030 -15.775 1.00 94.31 81 ALA A O 1
ATOM 604 N N . PRO A 1 82 ? -6.383 -1.830 -15.026 1.00 93.94 82 PRO A N 1
ATOM 605 C CA . PRO A 1 82 ? -7.126 -2.036 -16.263 1.00 93.94 82 PRO A CA 1
ATOM 606 C C . PRO A 1 82 ? -7.955 -0.788 -16.616 1.00 93.94 82 PRO A C 1
ATOM 608 O O . PRO A 1 82 ? -8.578 -0.211 -15.720 1.00 93.94 82 PRO A O 1
ATOM 611 N N . PRO A 1 83 ? -8.029 -0.404 -17.900 1.00 95.38 83 PRO A N 1
ATOM 612 C CA . PRO A 1 83 ? -7.736 -1.230 -19.076 1.00 95.38 83 PRO A CA 1
ATOM 613 C C . PRO A 1 83 ? -6.283 -1.196 -19.601 1.00 95.38 83 PRO A C 1
ATOM 615 O O . PRO A 1 83 ? -6.045 -1.788 -20.652 1.00 95.38 83 PRO A O 1
ATOM 618 N N . PHE A 1 84 ? -5.326 -0.596 -18.880 1.00 95.06 84 PHE A N 1
ATOM 619 C CA . PHE A 1 84 ? -3.909 -0.480 -19.287 1.00 95.06 84 PHE A CA 1
ATOM 620 C C . PHE A 1 84 ? -3.697 0.304 -20.598 1.00 95.06 84 PHE A C 1
ATOM 622 O O . PHE A 1 84 ? -2.904 -0.081 -21.460 1.00 95.06 84 PHE A O 1
ATOM 629 N N . ASP A 1 85 ? -4.482 1.362 -20.796 1.00 94.31 85 ASP A N 1
ATOM 630 C CA . ASP A 1 85 ? -4.472 2.219 -21.989 1.00 94.31 85 ASP A CA 1
ATOM 631 C C . ASP A 1 85 ? -3.963 3.644 -21.704 1.00 94.31 85 ASP A C 1
ATOM 633 O O . ASP A 1 85 ? -4.098 4.538 -22.542 1.00 94.31 85 ASP A O 1
ATOM 637 N N . GLY A 1 86 ? -3.398 3.872 -20.518 1.00 93.75 86 GLY A N 1
ATOM 638 C CA . GLY A 1 86 ? -2.951 5.173 -20.043 1.00 93.75 86 GLY A CA 1
ATOM 639 C C . GLY A 1 86 ? -4.043 6.036 -19.407 1.00 93.75 86 GLY A C 1
ATOM 640 O O . GLY A 1 86 ? -3.755 7.161 -18.993 1.00 93.75 86 GLY A O 1
ATOM 641 N N . SER A 1 87 ? -5.289 5.555 -19.314 1.00 95.25 87 SER A N 1
ATOM 642 C CA . SER A 1 87 ? -6.383 6.301 -18.670 1.00 95.25 87 SER A CA 1
ATOM 643 C C . SER A 1 87 ? -6.200 6.466 -17.158 1.00 95.25 87 SER A C 1
ATOM 645 O O . SER A 1 87 ? -6.679 7.452 -16.594 1.00 95.25 87 SER A O 1
ATOM 647 N N . ASP A 1 88 ? -5.457 5.568 -16.505 1.00 94.75 88 ASP A N 1
ATOM 648 C CA . ASP A 1 88 ? -5.008 5.727 -15.119 1.00 94.75 88 ASP A CA 1
ATOM 649 C C . ASP A 1 88 ? -3.697 6.525 -15.063 1.00 94.75 88 ASP A C 1
ATOM 651 O O . ASP A 1 88 ? -2.619 6.012 -14.755 1.00 94.75 88 ASP A O 1
ATOM 655 N N . SER A 1 89 ? -3.793 7.820 -15.376 1.00 94.12 89 SER A N 1
ATOM 656 C CA . SER A 1 89 ? -2.644 8.724 -15.531 1.00 94.12 89 SER A CA 1
ATOM 657 C C . SER A 1 89 ? -1.740 8.834 -14.298 1.00 94.12 89 SER A C 1
ATOM 659 O O . SER A 1 89 ? -0.625 9.335 -14.404 1.00 94.12 89 SER A O 1
ATOM 661 N N . ASN A 1 90 ? -2.213 8.407 -13.125 1.00 94.50 90 ASN A N 1
ATOM 662 C CA . ASN A 1 90 ? -1.442 8.426 -11.884 1.00 94.50 90 ASN A CA 1
ATOM 663 C C . ASN A 1 90 ? -0.414 7.295 -11.798 1.00 94.50 90 ASN A C 1
ATOM 665 O O . ASN A 1 90 ? 0.483 7.373 -10.964 1.00 94.50 90 ASN A O 1
ATOM 669 N N . TYR A 1 91 ? -0.572 6.248 -12.608 1.00 96.69 91 TYR A N 1
ATOM 670 C CA . TYR A 1 91 ? 0.205 5.017 -12.497 1.00 96.69 91 TYR A CA 1
ATOM 671 C C . TYR A 1 91 ? 0.776 4.516 -13.821 1.00 96.69 91 TYR A C 1
ATOM 673 O O . TYR A 1 91 ? 1.364 3.43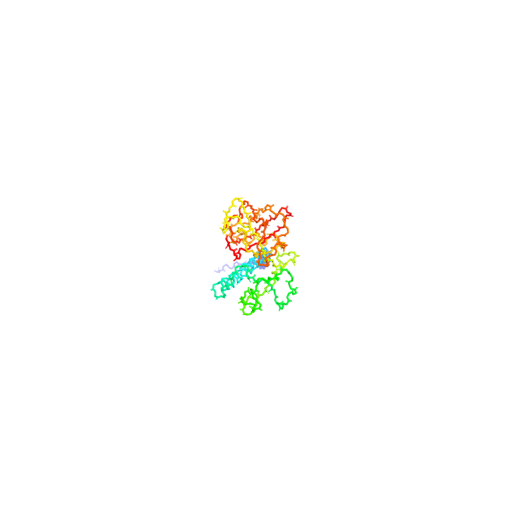5 -13.858 1.00 96.69 91 TYR A O 1
ATOM 681 N N . VAL A 1 92 ? 0.669 5.317 -14.882 1.00 96.44 92 VAL A N 1
ATOM 682 C CA . VAL A 1 92 ? 1.369 5.056 -16.141 1.00 96.44 92 VAL A CA 1
ATOM 683 C C . VAL A 1 92 ? 2.871 5.114 -15.894 1.00 96.44 92 VAL A C 1
ATOM 685 O O . VAL A 1 92 ? 3.408 6.163 -15.536 1.00 96.44 92 VAL A O 1
ATOM 688 N N . ASN A 1 93 ? 3.548 3.992 -16.120 1.00 97.12 93 ASN A N 1
ATOM 689 C CA . ASN A 1 93 ? 4.998 3.886 -16.043 1.00 97.12 93 ASN A CA 1
ATOM 690 C C . ASN A 1 93 ? 5.583 3.683 -17.456 1.00 97.12 93 ASN A C 1
ATOM 692 O O . ASN A 1 93 ? 5.507 2.571 -17.984 1.00 97.12 93 ASN A O 1
ATOM 696 N N . PRO A 1 94 ? 6.212 4.711 -18.060 1.00 95.31 94 PRO A N 1
ATOM 697 C CA . PRO A 1 94 ? 6.807 4.613 -19.395 1.00 95.31 94 PRO A CA 1
ATOM 698 C C . PRO A 1 94 ? 7.959 3.608 -19.516 1.00 95.31 94 PRO A C 1
ATOM 700 O O . PRO A 1 94 ? 8.276 3.183 -20.624 1.00 95.31 94 PRO A O 1
ATOM 703 N N . SER A 1 95 ? 8.600 3.254 -18.400 1.00 96.38 95 SER A N 1
ATOM 704 C 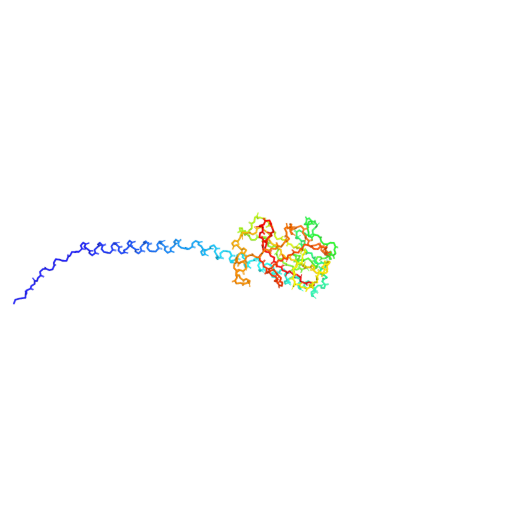CA . SER A 1 95 ? 9.674 2.258 -18.356 1.00 96.38 95 SER A CA 1
ATOM 705 C C . SER A 1 95 ? 9.136 0.827 -18.333 1.00 96.38 95 SER A C 1
ATOM 707 O O . SER A 1 95 ? 9.897 -0.107 -18.553 1.00 96.38 95 SER A O 1
ATOM 709 N N . SER A 1 96 ? 7.841 0.625 -18.068 1.00 97.38 96 SER A N 1
ATOM 710 C CA . SER A 1 96 ? 7.256 -0.715 -18.021 1.00 97.38 96 SER A CA 1
ATOM 711 C C . SER A 1 96 ? 7.134 -1.323 -19.428 1.00 97.38 96 SER A C 1
ATOM 713 O O . SER A 1 96 ? 6.699 -0.635 -20.357 1.00 97.38 96 SER A O 1
ATOM 715 N N . PRO A 1 97 ? 7.459 -2.615 -19.619 1.00 96.56 97 PRO A N 1
ATOM 716 C CA . PRO A 1 97 ? 7.290 -3.294 -20.897 1.00 96.56 97 PRO A CA 1
ATOM 717 C C . PRO A 1 97 ? 5.854 -3.228 -21.436 1.00 96.56 97 PRO A C 1
ATOM 719 O O . PRO A 1 97 ? 4.881 -3.496 -20.728 1.00 96.56 97 PRO A O 1
ATOM 722 N N . ALA A 1 98 ? 5.727 -2.949 -22.737 1.00 95.12 98 ALA A N 1
ATOM 723 C CA . ALA A 1 98 ? 4.437 -2.840 -23.429 1.00 95.12 98 ALA A CA 1
ATOM 724 C C . ALA A 1 98 ? 3.650 -4.163 -23.491 1.00 95.12 98 ALA A C 1
ATOM 726 O O . ALA A 1 98 ? 2.457 -4.167 -23.783 1.00 95.12 98 ALA A O 1
ATOM 727 N N . ASP A 1 99 ? 4.305 -5.294 -23.216 1.00 96.06 99 ASP A N 1
ATOM 728 C CA . ASP A 1 99 ? 3.655 -6.598 -23.100 1.00 96.06 99 ASP A CA 1
ATOM 729 C C . ASP A 1 99 ? 3.007 -6.819 -21.725 1.00 96.06 99 ASP A C 1
ATOM 731 O O . ASP A 1 99 ? 2.585 -7.934 -21.446 1.00 96.06 99 ASP A O 1
ATOM 735 N N . LEU A 1 100 ? 2.944 -5.784 -20.876 1.00 97.44 100 LEU A N 1
ATOM 736 C CA . LEU A 1 100 ? 2.364 -5.752 -19.530 1.00 97.44 100 LEU A CA 1
ATOM 737 C C . LEU A 1 100 ? 2.961 -6.771 -18.541 1.00 97.44 100 LEU A C 1
ATOM 739 O O . LEU A 1 100 ? 2.406 -7.000 -17.463 1.00 97.44 100 LEU A O 1
ATOM 743 N N . SER A 1 101 ? 4.115 -7.360 -18.861 1.00 97.50 101 SER A N 1
ATOM 744 C CA . SER A 1 101 ? 4.767 -8.380 -18.031 1.00 97.50 101 SER A CA 1
ATOM 745 C C . SER A 1 101 ? 5.215 -7.871 -16.659 1.00 97.50 101 SER A C 1
ATOM 747 O O . SER A 1 101 ? 5.380 -8.688 -15.757 1.00 97.50 101 SER A O 1
ATOM 749 N N . CYS A 1 102 ? 5.347 -6.554 -16.463 1.00 98.19 102 CYS A N 1
ATOM 750 C CA . CYS A 1 102 ? 5.704 -5.926 -15.182 1.00 98.19 102 CYS A CA 1
ATOM 751 C C . CYS A 1 102 ? 4.551 -5.144 -14.522 1.00 98.19 102 CYS A C 1
ATOM 753 O O . CYS A 1 102 ? 4.763 -4.409 -13.557 1.00 98.19 102 CYS A O 1
ATOM 755 N N . HIS A 1 103 ? 3.316 -5.306 -15.008 1.00 98.12 103 HIS A N 1
ATOM 756 C CA . HIS A 1 103 ? 2.138 -4.670 -14.415 1.00 98.12 103 HIS A CA 1
ATOM 757 C C . HIS A 1 103 ? 1.574 -5.513 -13.269 1.00 98.12 103 HIS A C 1
ATOM 759 O O . HIS A 1 103 ? 1.264 -6.691 -13.451 1.00 98.12 103 HIS A O 1
ATOM 765 N N . ILE A 1 104 ? 1.367 -4.916 -12.092 1.00 98.31 104 ILE A N 1
ATOM 766 C CA . ILE A 1 104 ? 0.882 -5.630 -10.897 1.00 98.31 104 ILE A CA 1
ATOM 767 C C . ILE A 1 104 ? -0.490 -6.279 -11.138 1.00 98.31 104 ILE A C 1
ATOM 769 O O . ILE A 1 104 ? -0.731 -7.415 -10.719 1.00 98.31 104 ILE A O 1
ATOM 773 N N . PHE A 1 105 ? -1.385 -5.580 -11.838 1.00 98.00 105 PHE A N 1
ATOM 774 C CA . PHE A 1 105 ? -2.780 -5.997 -12.010 1.00 98.00 105 PHE A CA 1
ATOM 775 C C . PHE A 1 105 ? -3.052 -6.736 -13.327 1.00 98.00 105 PHE A C 1
ATOM 777 O O . PHE A 1 105 ? -4.140 -7.281 -13.511 1.00 98.00 105 PHE A O 1
ATOM 784 N N . ALA A 1 106 ? -2.089 -6.779 -14.252 1.00 97.31 106 ALA A N 1
ATOM 785 C CA . ALA A 1 106 ? -2.297 -7.397 -15.557 1.00 97.31 106 ALA A CA 1
ATOM 786 C C . ALA A 1 106 ? -2.206 -8.935 -15.483 1.00 97.31 106 ALA A C 1
ATOM 788 O O . ALA A 1 106 ? -1.372 -9.457 -14.735 1.00 97.31 106 ALA A O 1
ATOM 789 N N . PRO A 1 107 ? -3.012 -9.690 -16.259 1.00 96.06 107 PRO A N 1
ATOM 790 C CA . PRO A 1 107 ? -2.991 -11.159 -16.244 1.00 96.06 107 PRO A CA 1
ATOM 791 C C . PRO A 1 107 ? -1.637 -11.786 -16.614 1.00 96.06 107 PRO A C 1
ATOM 793 O O . PRO A 1 107 ? -1.267 -12.828 -16.080 1.00 96.06 107 PRO A O 1
ATOM 796 N N . ASN A 1 108 ? -0.905 -11.149 -17.525 1.00 94.50 108 ASN A N 1
ATOM 797 C CA . ASN A 1 108 ? 0.458 -11.481 -17.957 1.00 94.50 108 ASN A CA 1
ATOM 798 C C . ASN A 1 108 ? 1.552 -10.938 -17.023 1.00 94.50 108 ASN A C 1
ATOM 800 O O . ASN A 1 108 ? 2.701 -11.362 -17.134 1.00 94.50 108 ASN A O 1
ATOM 804 N N . GLY A 1 109 ? 1.200 -10.043 -16.102 1.00 96.69 109 GLY A N 1
ATOM 805 C CA . GLY A 1 109 ? 2.086 -9.518 -15.073 1.00 96.69 109 GLY A CA 1
ATOM 806 C C . GLY A 1 109 ? 1.840 -10.181 -13.719 1.00 96.69 109 GLY A C 1
ATOM 807 O O . GLY A 1 109 ? 2.029 -11.387 -13.549 1.00 96.69 109 GLY A O 1
ATOM 808 N N . GLY A 1 110 ? 1.439 -9.389 -12.723 1.00 96.75 110 GLY A N 1
ATOM 809 C CA . GLY A 1 110 ? 1.206 -9.800 -11.336 1.00 96.75 110 GLY A CA 1
ATOM 810 C C . GLY A 1 110 ? -0.149 -10.475 -11.085 1.00 96.75 110 GLY A C 1
ATOM 811 O O . GLY A 1 110 ? -0.285 -11.221 -10.112 1.00 96.75 110 GLY A O 1
ATOM 812 N N . ALA A 1 111 ? -1.114 -10.333 -11.998 1.00 96.56 111 ALA A N 1
ATOM 813 C CA . ALA A 1 111 ? -2.455 -10.923 -11.927 1.00 96.56 111 ALA A CA 1
ATOM 814 C C . ALA A 1 111 ? -3.174 -10.702 -10.578 1.00 96.56 111 ALA A C 1
ATOM 816 O O . ALA A 1 111 ? -4.017 -11.506 -10.171 1.00 96.56 111 ALA A O 1
ATOM 817 N N . VAL A 1 112 ? -2.829 -9.627 -9.865 1.00 97.44 112 VAL A N 1
ATOM 818 C CA . VAL A 1 112 ? -3.508 -9.244 -8.627 1.00 97.44 112 VAL A CA 1
ATOM 819 C C . VAL A 1 112 ? -4.840 -8.610 -8.994 1.00 97.44 112 VAL A C 1
ATOM 821 O O . VAL A 1 112 ? -4.920 -7.771 -9.887 1.00 97.44 112 VAL A O 1
ATOM 824 N N . SER A 1 113 ? -5.904 -8.987 -8.292 1.00 95.19 113 SER A N 1
ATOM 825 C CA . SER A 1 113 ? -7.172 -8.266 -8.404 1.00 95.19 113 SER A CA 1
ATOM 826 C C . SER A 1 113 ? -7.077 -6.960 -7.623 1.00 95.19 113 SER A C 1
ATOM 828 O O . SER A 1 113 ? -6.836 -6.990 -6.418 1.00 95.19 113 SER A O 1
ATOM 830 N N . ARG A 1 114 ? -7.282 -5.820 -8.289 1.00 92.94 114 ARG A N 1
ATOM 831 C CA . ARG A 1 114 ? -7.346 -4.514 -7.621 1.00 92.94 114 ARG A CA 1
ATOM 832 C C . ARG A 1 114 ? -8.594 -4.463 -6.742 1.00 92.94 114 ARG A C 1
ATOM 834 O O . ARG A 1 114 ? -9.713 -4.444 -7.254 1.00 92.94 114 ARG A O 1
ATOM 841 N N . LEU A 1 115 ? -8.402 -4.452 -5.427 1.00 92.44 115 LEU A N 1
ATOM 842 C CA . LEU A 1 115 ? -9.492 -4.307 -4.466 1.00 92.44 115 LEU A CA 1
ATOM 843 C C . LEU A 1 115 ? -9.661 -2.824 -4.120 1.00 92.44 115 LEU A C 1
ATOM 845 O O . LEU A 1 115 ? -8.654 -2.138 -3.947 1.00 92.44 115 LEU A O 1
ATOM 849 N N . PRO A 1 116 ? -10.897 -2.311 -4.001 1.00 92.44 116 PRO A N 1
ATOM 850 C CA . PRO A 1 116 ? -11.103 -0.969 -3.472 1.00 92.44 116 PRO A CA 1
ATOM 851 C C . PRO A 1 116 ? -10.701 -0.909 -1.993 1.00 92.44 116 PRO A C 1
ATOM 853 O O . PRO A 1 116 ? -10.675 -1.933 -1.298 1.00 92.44 116 PRO A O 1
ATOM 856 N N . ALA A 1 117 ? -10.434 0.295 -1.489 1.00 92.81 117 ALA A N 1
ATOM 857 C CA . ALA A 1 117 ? -10.345 0.525 -0.051 1.00 92.81 117 ALA A CA 1
ATOM 858 C C . ALA A 1 117 ? -11.594 -0.037 0.674 1.00 92.81 117 ALA A C 1
ATOM 860 O O . ALA A 1 117 ? -12.721 0.158 0.199 1.00 92.81 117 ALA A O 1
ATOM 861 N N . PRO A 1 118 ? -11.442 -0.753 1.808 1.00 92.06 118 PRO A N 1
ATOM 862 C CA . PRO A 1 118 ? -12.591 -1.336 2.488 1.00 92.06 118 PRO A CA 1
ATOM 863 C C . PRO A 1 118 ? -13.575 -0.254 2.950 1.00 92.06 118 PRO A C 1
ATOM 865 O O . PRO A 1 118 ? -13.182 0.754 3.539 1.00 92.06 118 PRO A O 1
ATOM 868 N N . GLN A 1 119 ? -14.871 -0.476 2.724 1.00 91.81 119 GLN A N 1
ATOM 869 C CA . GLN A 1 119 ? -15.903 0.499 3.079 1.00 91.81 119 GLN A CA 1
ATOM 870 C C . GLN A 1 119 ? -15.896 0.828 4.576 1.00 91.81 119 GLN A C 1
ATOM 872 O O . GLN A 1 119 ? -15.590 -0.008 5.437 1.00 91.81 119 GLN A O 1
ATOM 877 N N . ASP A 1 120 ? -16.257 2.070 4.895 1.00 90.62 120 ASP A N 1
ATOM 878 C CA . ASP A 1 120 ? -16.313 2.577 6.265 1.00 90.62 120 ASP A CA 1
ATOM 879 C C . ASP A 1 120 ? -15.002 2.380 7.053 1.00 90.62 120 ASP A C 1
ATOM 881 O O . ASP A 1 120 ? -15.030 2.168 8.269 1.00 90.62 120 ASP A O 1
ATOM 885 N N . THR A 1 121 ? -13.850 2.422 6.379 1.00 93.44 121 THR A N 1
ATOM 886 C CA . THR A 1 121 ? -12.532 2.503 7.034 1.00 93.44 121 THR A CA 1
ATOM 887 C C . THR A 1 121 ? -11.995 3.923 7.054 1.00 93.44 121 THR A C 1
ATOM 889 O O . THR A 1 121 ? -11.502 4.358 8.092 1.00 93.44 121 THR A O 1
ATOM 892 N N . ASN A 1 122 ? -12.178 4.673 5.969 1.00 95.00 122 ASN A N 1
ATOM 893 C CA . ASN A 1 122 ? -11.636 6.013 5.782 1.00 95.00 122 ASN A CA 1
ATOM 894 C C . ASN A 1 122 ? -12.688 7.028 5.288 1.00 95.00 122 ASN A C 1
ATOM 896 O O . ASN A 1 122 ? -13.896 6.787 5.401 1.00 95.00 122 ASN A O 1
ATOM 900 N N . ASP A 1 123 ? -12.211 8.167 4.787 1.00 93.44 123 ASP A N 1
ATOM 901 C CA . ASP A 1 123 ? -12.961 9.316 4.268 1.00 93.44 123 ASP A CA 1
ATOM 902 C C . ASP A 1 123 ? -13.331 9.216 2.773 1.00 93.44 123 ASP A C 1
ATOM 904 O O . ASP A 1 123 ? -13.806 10.189 2.189 1.00 93.44 123 ASP A O 1
ATOM 908 N N . GLY A 1 124 ? -13.159 8.041 2.158 1.00 92.38 124 GLY A N 1
ATOM 909 C CA . GLY A 1 124 ? -13.500 7.783 0.755 1.00 92.38 124 GLY A CA 1
ATOM 910 C C . GLY A 1 124 ? -12.316 7.819 -0.211 1.00 92.38 124 GLY A C 1
ATOM 911 O O . GLY A 1 124 ? -12.509 7.580 -1.402 1.00 92.38 124 GLY A O 1
ATOM 912 N N . ARG A 1 125 ? -11.095 8.073 0.276 1.00 92.62 125 ARG A N 1
ATOM 913 C CA . ARG A 1 125 ? -9.869 7.862 -0.507 1.00 92.62 125 ARG A CA 1
ATOM 914 C C . ARG A 1 125 ? -9.698 6.393 -0.902 1.00 92.62 125 ARG A C 1
ATOM 916 O O . ARG A 1 125 ? -10.141 5.493 -0.191 1.00 92.62 125 ARG A O 1
ATOM 923 N N . ASP A 1 126 ? -9.031 6.155 -2.024 1.00 93.75 126 ASP A N 1
ATOM 924 C CA . ASP A 1 126 ? -8.634 4.808 -2.443 1.00 93.75 126 ASP A CA 1
ATOM 925 C C . ASP A 1 126 ? -7.151 4.564 -2.129 1.00 93.75 126 ASP A C 1
ATOM 927 O O . ASP A 1 126 ? -6.425 5.474 -1.719 1.00 93.75 126 ASP A O 1
ATOM 931 N N . TRP A 1 127 ? -6.703 3.330 -2.331 1.00 95.88 127 TRP A N 1
ATOM 932 C CA . TRP A 1 127 ? -5.302 2.943 -2.219 1.00 95.88 127 TRP A CA 1
ATOM 933 C C . TRP A 1 127 ? -4.385 3.826 -3.065 1.00 95.88 127 TRP A C 1
ATOM 935 O O . TRP A 1 127 ? -4.687 4.122 -4.226 1.00 95.88 127 TRP A O 1
ATOM 945 N N . ALA A 1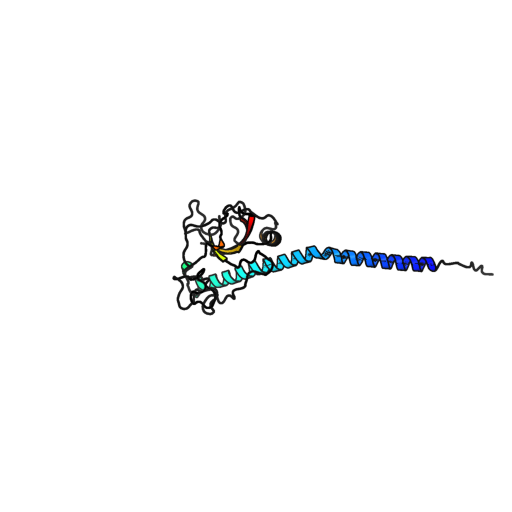 128 ? -3.223 4.172 -2.512 1.00 95.75 128 ALA A N 1
ATOM 946 C CA . ALA A 1 128 ? -2.152 4.790 -3.272 1.00 95.75 128 ALA A CA 1
ATOM 947 C C . ALA A 1 128 ? -0.851 3.991 -3.175 1.00 95.75 128 ALA A C 1
ATOM 949 O O . ALA A 1 128 ? -0.392 3.664 -2.087 1.00 95.75 128 ALA A O 1
ATOM 950 N N . TYR A 1 129 ? -0.249 3.719 -4.328 1.00 96.50 129 TYR A N 1
ATOM 951 C CA . TYR A 1 129 ? 1.121 3.225 -4.454 1.00 96.50 129 TYR A CA 1
ATOM 952 C C . TYR A 1 129 ? 2.047 4.422 -4.620 1.00 96.50 129 TYR A C 1
ATOM 954 O O . TYR A 1 129 ? 1.859 5.226 -5.536 1.00 96.50 129 TYR A O 1
ATOM 962 N N . ILE A 1 130 ? 2.980 4.602 -3.704 1.00 93.94 130 ILE A N 1
ATOM 963 C CA . ILE A 1 130 ? 3.781 5.820 -3.628 1.00 93.94 130 ILE A CA 1
ATOM 964 C C . ILE A 1 130 ? 5.254 5.481 -3.493 1.00 93.94 130 ILE A C 1
ATOM 966 O O . ILE A 1 130 ? 5.607 4.368 -3.103 1.00 93.94 130 ILE A O 1
ATOM 970 N N . GLU A 1 131 ? 6.093 6.462 -3.781 1.00 92.12 131 GLU A N 1
ATOM 971 C CA . GLU A 1 131 ? 7.474 6.471 -3.334 1.00 92.12 131 GLU A CA 1
ATOM 972 C C . GLU A 1 131 ? 7.641 7.401 -2.129 1.00 92.12 131 GLU A C 1
ATOM 974 O O . GLU A 1 131 ? 7.232 8.564 -2.150 1.00 92.12 131 GLU A O 1
ATOM 979 N N . ALA A 1 132 ? 8.211 6.871 -1.057 1.00 89.56 132 ALA A N 1
ATOM 980 C CA . ALA A 1 132 ? 8.521 7.616 0.155 1.00 89.56 132 ALA A CA 1
ATOM 981 C C . ALA A 1 132 ? 9.602 6.871 0.929 1.00 89.56 132 ALA A C 1
ATOM 983 O O . ALA A 1 132 ? 9.848 5.696 0.661 1.00 89.56 132 ALA A O 1
ATOM 984 N N . ARG A 1 133 ? 10.218 7.545 1.891 1.00 87.62 133 ARG A N 1
ATOM 985 C CA . ARG A 1 133 ? 11.198 6.926 2.776 1.00 87.62 133 ARG A CA 1
ATOM 986 C C . ARG A 1 133 ? 10.563 6.529 4.101 1.00 87.62 133 ARG A C 1
ATOM 988 O O . ARG A 1 133 ? 9.875 7.342 4.709 1.00 87.62 133 ARG A O 1
ATOM 995 N N . VAL A 1 134 ? 10.862 5.335 4.596 1.00 88.12 134 VAL A N 1
ATOM 996 C CA . VAL A 1 134 ? 10.642 4.931 5.988 1.00 88.12 134 VAL A CA 1
ATOM 997 C C . VAL A 1 134 ? 12.006 4.797 6.657 1.00 88.12 134 VAL A C 1
ATOM 999 O O . VAL A 1 134 ? 12.849 4.011 6.231 1.00 88.12 134 VAL A O 1
ATOM 1002 N N . LEU A 1 135 ? 12.252 5.567 7.720 1.00 85.81 135 LEU A N 1
ATOM 1003 C CA . LEU A 1 135 ? 13.532 5.501 8.432 1.00 85.81 135 LEU A CA 1
ATOM 1004 C C . LEU A 1 135 ? 13.835 4.067 8.891 1.00 85.81 135 LEU A C 1
ATOM 1006 O O . LEU A 1 135 ? 12.946 3.359 9.353 1.00 85.81 135 LEU A O 1
ATOM 1010 N N . GLN A 1 136 ? 15.101 3.654 8.818 1.00 87.81 136 GLN A N 1
ATOM 1011 C CA . GLN A 1 136 ? 15.576 2.308 9.181 1.00 87.81 136 GLN A CA 1
ATOM 1012 C C . GLN A 1 136 ? 14.962 1.143 8.381 1.00 87.81 136 GLN A C 1
ATOM 1014 O O . GLN A 1 136 ? 15.096 -0.016 8.781 1.00 87.81 136 GLN A O 1
ATOM 1019 N N . VAL A 1 137 ? 14.323 1.420 7.245 1.00 88.88 137 VAL A N 1
ATOM 1020 C CA . VAL A 1 137 ? 13.932 0.423 6.243 1.00 88.88 137 VAL A CA 1
ATOM 1021 C C . VAL A 1 137 ? 14.858 0.569 5.033 1.00 88.88 137 VAL A C 1
ATOM 1023 O O . VAL A 1 137 ? 15.342 1.659 4.756 1.00 88.88 137 VAL A O 1
ATOM 1026 N N . GLY A 1 138 ? 15.168 -0.549 4.365 1.00 87.94 138 GLY A N 1
ATOM 1027 C CA . GLY A 1 138 ? 16.055 -0.542 3.200 1.00 87.94 138 GLY A CA 1
ATOM 1028 C C . GLY A 1 138 ? 17.429 0.069 3.499 1.00 87.94 138 GLY A C 1
ATOM 1029 O O . GLY A 1 138 ? 18.103 -0.290 4.470 1.00 87.94 138 GLY A O 1
ATOM 1030 N N . THR A 1 139 ? 17.844 0.979 2.633 1.00 84.06 139 THR A N 1
ATOM 1031 C CA . THR A 1 139 ? 19.046 1.788 2.720 1.00 84.0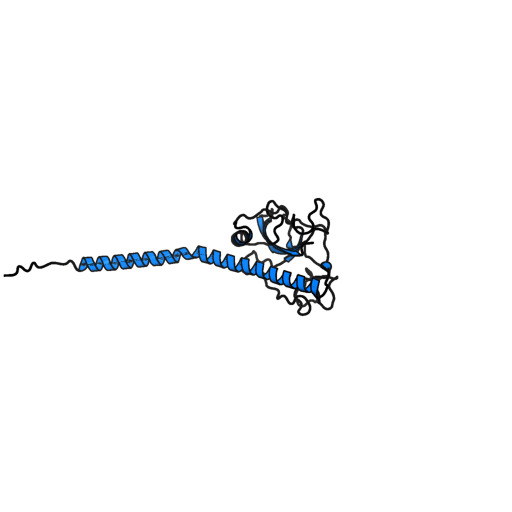6 139 THR A CA 1
ATOM 1032 C C . THR A 1 139 ? 18.742 2.999 3.590 1.00 84.06 139 THR A C 1
ATOM 1034 O O . THR A 1 139 ? 18.091 3.939 3.163 1.00 84.06 139 THR A O 1
ATOM 1037 N N . ASP A 1 140 ? 19.258 3.027 4.816 1.00 77.31 140 ASP A N 1
ATOM 1038 C CA . ASP A 1 140 ? 19.056 4.169 5.709 1.00 77.31 140 ASP A CA 1
ATOM 1039 C C . ASP A 1 140 ? 20.335 5.007 5.833 1.00 77.31 140 ASP A C 1
ATOM 1041 O O . ASP A 1 140 ? 21.343 4.561 6.387 1.00 77.31 140 ASP A O 1
ATOM 1045 N N . GLN A 1 141 ? 20.312 6.236 5.309 1.00 72.69 141 GLN A N 1
ATOM 1046 C CA . GLN A 1 141 ? 21.445 7.162 5.371 1.00 72.69 141 GLN A CA 1
ATOM 1047 C C . GLN A 1 141 ? 21.019 8.580 5.763 1.00 72.69 141 GLN A C 1
ATOM 1049 O O . GLN A 1 141 ? 19.936 9.056 5.432 1.00 72.69 141 GLN A O 1
ATOM 1054 N N . THR A 1 142 ? 21.900 9.293 6.469 1.00 69.38 142 THR A N 1
ATOM 1055 C CA . THR A 1 142 ? 21.611 10.621 7.041 1.00 69.38 142 THR A CA 1
ATOM 1056 C C . THR A 1 142 ? 21.280 11.686 5.989 1.00 69.38 142 THR A C 1
ATOM 1058 O O . THR A 1 142 ? 20.501 12.588 6.267 1.00 69.38 142 THR A O 1
ATOM 1061 N N . ALA A 1 143 ? 21.845 11.581 4.783 1.00 70.06 143 ALA A N 1
ATOM 1062 C CA . ALA A 1 143 ? 21.497 12.419 3.639 1.00 70.06 143 ALA A CA 1
ATOM 1063 C C . ALA A 1 143 ? 20.860 11.535 2.565 1.00 70.06 143 ALA A C 1
ATOM 1065 O O . ALA A 1 143 ? 21.561 10.945 1.738 1.00 70.06 143 ALA A O 1
ATOM 1066 N N . CYS A 1 144 ? 19.539 11.387 2.622 1.00 70.31 144 CYS A N 1
ATOM 1067 C CA . CYS A 1 144 ? 18.830 10.555 1.666 1.00 70.31 144 CYS A CA 1
ATOM 1068 C C . CYS A 1 144 ? 18.567 11.307 0.354 1.00 70.31 144 CYS A C 1
ATOM 1070 O O . CYS A 1 144 ? 18.046 12.421 0.350 1.00 70.31 144 CYS A O 1
ATOM 1072 N N . GLY A 1 145 ? 19.002 10.703 -0.755 1.00 72.56 145 GLY A N 1
ATOM 1073 C CA . GLY A 1 145 ? 18.618 11.098 -2.109 1.00 72.56 145 GLY A CA 1
ATOM 1074 C C . GLY A 1 145 ? 17.437 10.255 -2.589 1.00 72.56 145 GLY A C 1
ATOM 1075 O O . GLY A 1 145 ? 16.564 9.906 -1.812 1.00 72.56 145 GLY A O 1
ATOM 1076 N N . ILE A 1 146 ? 17.429 9.869 -3.863 1.00 79.38 146 ILE A N 1
ATOM 1077 C CA . ILE A 1 146 ? 16.398 8.975 -4.432 1.00 79.38 146 ILE A CA 1
ATOM 1078 C C . ILE A 1 146 ? 16.618 7.487 -4.089 1.00 79.38 146 ILE A C 1
ATOM 1080 O O . ILE A 1 146 ? 15.778 6.630 -4.370 1.00 79.38 146 ILE A O 1
ATOM 1084 N N . ASP A 1 147 ? 17.793 7.163 -3.549 1.00 82.19 147 ASP A N 1
ATOM 1085 C CA . ASP A 1 147 ? 18.269 5.784 -3.393 1.00 82.19 147 ASP A CA 1
ATOM 1086 C C . ASP A 1 147 ? 17.704 5.080 -2.161 1.00 82.19 147 ASP A C 1
ATOM 1088 O O . ASP A 1 147 ? 17.804 3.864 -2.063 1.00 82.19 147 ASP A O 1
ATOM 1092 N N . CYS A 1 148 ? 17.094 5.837 -1.256 1.00 84.81 148 CYS A N 1
ATOM 1093 C CA . CYS A 1 148 ? 16.549 5.353 0.007 1.00 84.81 148 CYS A CA 1
ATOM 1094 C C . CYS A 1 148 ? 15.052 5.644 0.141 1.00 84.81 148 CYS A C 1
ATOM 1096 O O . CYS A 1 148 ? 14.516 5.705 1.238 1.00 84.81 148 CYS A O 1
ATOM 1098 N N . ASN A 1 149 ? 14.387 5.823 -1.003 1.00 88.62 149 ASN A N 1
ATOM 1099 C CA . ASN A 1 149 ? 12.940 5.731 -1.076 1.00 88.62 149 ASN A CA 1
ATOM 1100 C C . ASN A 1 149 ? 12.540 4.280 -1.339 1.00 88.62 149 ASN A C 1
ATOM 1102 O O . ASN A 1 149 ? 13.051 3.612 -2.249 1.00 88.62 149 ASN A O 1
ATOM 1106 N N . GLU A 1 150 ? 11.531 3.850 -0.605 1.00 92.12 150 GLU A N 1
ATOM 1107 C CA . GLU A 1 150 ? 10.807 2.614 -0.802 1.00 92.12 150 GLU A CA 1
ATOM 1108 C C . GLU A 1 150 ? 9.612 2.808 -1.736 1.00 92.12 150 GLU A C 1
ATOM 1110 O O . GLU A 1 150 ? 9.217 3.922 -2.084 1.00 92.12 150 GLU A O 1
ATOM 1115 N N . ILE A 1 151 ? 8.998 1.690 -2.121 1.00 95.38 151 ILE A N 1
ATOM 1116 C CA . ILE A 1 151 ? 7.642 1.694 -2.672 1.00 95.38 151 ILE A CA 1
ATOM 1117 C C . ILE A 1 151 ? 6.690 1.301 -1.550 1.00 95.38 151 ILE A C 1
ATOM 1119 O O . ILE A 1 151 ? 6.831 0.222 -0.969 1.00 95.38 151 ILE A O 1
ATOM 1123 N N . LEU A 1 152 ? 5.706 2.149 -1.268 1.00 95.31 152 LEU A N 1
ATOM 1124 C CA . LEU A 1 152 ? 4.716 1.930 -0.219 1.00 95.31 152 LEU A CA 1
ATOM 1125 C C . LEU A 1 152 ? 3.322 1.795 -0.829 1.00 95.31 152 LEU A C 1
ATOM 1127 O O . LEU A 1 152 ? 2.973 2.468 -1.797 1.00 95.31 152 LEU A O 1
ATOM 1131 N N . LEU A 1 153 ? 2.499 0.955 -0.213 1.00 97.31 153 LEU A N 1
ATOM 1132 C CA . LEU A 1 153 ? 1.048 1.021 -0.312 1.00 97.31 153 LEU A CA 1
ATOM 1133 C C . LEU A 1 153 ? 0.536 1.836 0.867 1.00 97.31 153 LEU A C 1
ATOM 1135 O O . LEU A 1 153 ? 0.809 1.471 2.007 1.00 97.31 153 LEU A O 1
ATOM 1139 N N . ILE A 1 154 ? -0.253 2.872 0.607 1.00 95.25 154 ILE A N 1
ATOM 1140 C CA . ILE A 1 154 ? -0.882 3.671 1.654 1.00 95.25 154 ILE A CA 1
ATOM 1141 C C . ILE A 1 154 ? -2.399 3.744 1.497 1.00 95.25 154 ILE A C 1
ATOM 1143 O O . ILE A 1 154 ? -2.944 3.641 0.393 1.00 95.25 154 ILE A O 1
ATOM 1147 N N . LEU A 1 155 ? -3.075 3.971 2.621 1.00 95.94 155 LEU A N 1
ATOM 1148 C CA . LEU A 1 155 ? -4.473 4.382 2.670 1.00 95.94 155 LEU A CA 1
ATOM 1149 C C . LEU A 1 155 ? -4.636 5.503 3.695 1.00 95.94 155 LEU A C 1
ATOM 1151 O O . LEU A 1 155 ? -4.510 5.277 4.901 1.00 95.94 155 LEU A O 1
ATOM 1155 N N . GLY A 1 156 ? -4.910 6.707 3.199 1.00 94.44 156 GLY A N 1
ATOM 1156 C CA . GLY A 1 156 ? -5.131 7.891 4.018 1.00 94.44 156 GLY A CA 1
ATOM 1157 C C . GLY A 1 156 ? -6.575 8.057 4.483 1.00 94.44 156 GLY A C 1
ATOM 1158 O O . GLY A 1 156 ? -7.511 7.445 3.956 1.00 94.44 156 GLY A O 1
ATOM 1159 N N . GLY A 1 157 ? -6.747 8.926 5.479 1.00 94.25 157 GLY A N 1
ATOM 1160 C CA . GLY A 1 157 ? -8.057 9.352 5.970 1.00 94.25 157 GLY A CA 1
ATOM 1161 C C . GLY A 1 157 ? -8.750 8.327 6.852 1.00 94.25 157 GLY A C 1
ATOM 1162 O O . GLY A 1 157 ? -9.976 8.346 6.964 1.00 94.25 157 GLY A O 1
ATOM 1163 N N . LEU A 1 158 ? -7.995 7.402 7.445 1.00 95.81 158 LEU A N 1
ATOM 1164 C CA . LEU A 1 158 ? -8.567 6.346 8.269 1.00 95.81 158 LEU A CA 1
ATOM 1165 C C . LEU A 1 158 ? -9.312 6.916 9.470 1.00 95.81 158 LEU A C 1
ATOM 1167 O O . LEU A 1 158 ? -8.933 7.920 10.067 1.00 95.81 158 LEU A O 1
ATOM 1171 N N . ARG A 1 159 ? -10.363 6.221 9.894 1.00 95.75 159 ARG A N 1
ATOM 1172 C CA . ARG A 1 159 ? -10.946 6.446 11.214 1.00 95.75 159 ARG A CA 1
ATOM 1173 C C . ARG A 1 159 ? -9.912 6.060 12.269 1.00 95.75 159 ARG A C 1
ATOM 1175 O O . ARG A 1 159 ? -9.312 4.987 12.188 1.00 95.75 159 ARG A O 1
ATOM 1182 N N . LYS A 1 160 ? -9.786 6.877 13.316 1.00 95.88 160 LYS A N 1
ATOM 1183 C CA . LYS A 1 160 ? -8.861 6.632 14.432 1.00 95.88 160 LYS A CA 1
ATOM 1184 C C . LYS A 1 160 ? -8.958 5.206 14.988 1.00 95.88 160 LYS A C 1
ATOM 1186 O O . LYS A 1 160 ? -7.944 4.547 15.155 1.00 95.88 160 LYS A O 1
ATOM 1191 N N . SER A 1 161 ? -10.173 4.699 15.191 1.00 94.81 161 SER A N 1
ATOM 1192 C CA . SER A 1 161 ? -10.405 3.360 15.751 1.00 94.81 161 SER A CA 1
ATOM 1193 C C . SER A 1 161 ? -9.929 2.204 14.860 1.00 94.81 161 SER A C 1
ATOM 1195 O O . SER A 1 161 ? -9.679 1.113 15.368 1.00 94.81 161 SER A O 1
ATOM 1197 N N . ILE A 1 162 ? -9.798 2.417 13.546 1.00 95.56 162 ILE A N 1
ATOM 1198 C CA . ILE A 1 162 ? -9.172 1.454 12.626 1.00 95.56 162 ILE A CA 1
ATOM 1199 C C . ILE A 1 162 ? -7.652 1.524 12.780 1.00 95.56 162 ILE A C 1
ATOM 1201 O O . ILE A 1 162 ? -7.005 0.490 12.908 1.00 95.56 162 ILE A O 1
ATOM 1205 N N . CYS A 1 163 ? -7.099 2.738 12.833 1.00 96.06 163 CYS A N 1
ATOM 1206 C CA . CYS A 1 163 ? -5.669 2.982 13.015 1.00 96.06 163 CYS A CA 1
ATOM 1207 C C . CYS A 1 163 ? -5.139 2.378 14.326 1.00 96.06 163 CYS A C 1
ATOM 1209 O O . CYS A 1 163 ? -4.182 1.607 14.323 1.00 96.06 163 CYS A O 1
ATOM 1211 N N . GLU A 1 164 ? -5.840 2.631 15.437 1.00 95.56 164 GLU A N 1
ATOM 1212 C CA . GLU A 1 164 ? -5.556 2.032 16.747 1.00 95.56 164 GLU A CA 1
ATOM 1213 C C . GLU A 1 164 ? -5.598 0.499 16.674 1.00 95.56 164 GLU A C 1
ATOM 1215 O O . GLU A 1 164 ? -4.773 -0.170 17.293 1.00 95.56 164 GLU A O 1
ATOM 1220 N N . LYS A 1 165 ? -6.529 -0.072 15.892 1.00 95.19 165 LYS A N 1
ATOM 1221 C CA . LYS A 1 165 ? -6.657 -1.526 15.761 1.00 95.19 165 LYS A CA 1
ATOM 1222 C C . LYS A 1 165 ? -5.535 -2.158 14.940 1.00 95.19 165 LYS A C 1
ATOM 1224 O O . LYS A 1 165 ? -5.110 -3.266 15.259 1.00 95.19 165 LYS A O 1
ATOM 12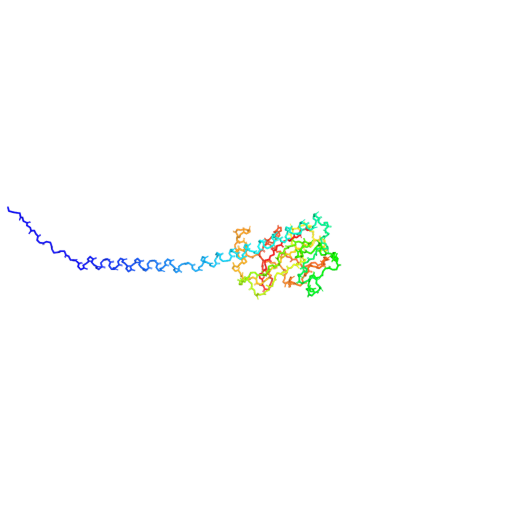29 N N . ILE A 1 166 ? -5.060 -1.466 13.907 1.00 95.44 166 ILE A N 1
ATOM 1230 C CA . ILE A 1 166 ? -3.894 -1.879 13.120 1.00 95.44 166 ILE A CA 1
ATOM 1231 C C . ILE A 1 166 ? -2.661 -1.931 14.028 1.00 95.44 166 ILE A C 1
ATOM 1233 O O . ILE A 1 166 ? -2.015 -2.973 14.120 1.00 95.44 166 ILE A O 1
ATOM 1237 N N . ASN A 1 167 ? -2.389 -0.859 14.775 1.00 94.69 167 ASN A N 1
ATOM 1238 C CA . ASN A 1 167 ? -1.218 -0.795 15.652 1.00 94.69 167 ASN A CA 1
ATOM 1239 C C . ASN A 1 167 ? -1.306 -1.796 16.812 1.00 94.69 167 ASN A C 1
ATOM 1241 O O . ASN A 1 167 ? -0.302 -2.413 17.159 1.00 94.69 167 ASN A O 1
ATOM 1245 N N . ASP A 1 168 ? -2.503 -2.047 17.351 1.00 94.38 168 ASP A N 1
ATOM 1246 C CA . ASP A 1 168 ? -2.734 -3.096 18.356 1.00 94.38 168 ASP A CA 1
ATOM 1247 C C . ASP A 1 168 ? -2.325 -4.476 17.822 1.00 94.38 168 ASP A C 1
ATOM 1249 O O . ASP A 1 168 ? -1.755 -5.291 18.543 1.00 94.38 168 ASP A O 1
ATOM 1253 N N . LYS A 1 169 ? -2.560 -4.744 16.534 1.00 92.56 169 LYS A N 1
ATOM 1254 C CA . LYS A 1 169 ? -2.178 -6.015 15.911 1.00 92.56 169 LYS A CA 1
ATOM 1255 C C . LYS A 1 169 ? -0.702 -6.138 15.577 1.00 92.56 169 LYS A C 1
ATOM 1257 O O . LYS A 1 169 ? -0.198 -7.257 15.613 1.00 92.56 169 LYS A O 1
ATOM 1262 N N . ILE A 1 170 ? -0.046 -5.033 15.248 1.00 91.00 170 ILE A N 1
ATOM 1263 C CA . ILE A 1 170 ? 1.349 -5.031 14.800 1.00 91.00 170 ILE A CA 1
ATOM 1264 C C . ILE A 1 170 ? 2.296 -4.864 15.990 1.00 91.00 170 ILE A C 1
ATOM 1266 O O . ILE A 1 170 ? 3.189 -5.680 16.191 1.00 91.00 170 ILE A O 1
ATOM 1270 N N . LEU A 1 171 ? 2.053 -3.845 16.814 1.00 91.25 171 LEU A N 1
ATOM 1271 C CA . LEU A 1 171 ? 2.915 -3.443 17.925 1.00 91.25 171 LEU A CA 1
ATOM 1272 C C . LEU A 1 171 ? 2.381 -3.865 19.302 1.00 91.25 171 LEU A C 1
ATOM 1274 O O . LEU A 1 171 ? 3.078 -3.708 20.304 1.00 91.25 171 LEU A O 1
ATOM 1278 N N . GLY A 1 172 ? 1.139 -4.353 19.396 1.00 92.00 172 GLY A N 1
ATOM 1279 C CA . GLY A 1 172 ? 0.504 -4.648 20.687 1.00 92.00 172 GLY A CA 1
ATOM 1280 C C . GLY A 1 172 ? 0.089 -3.396 21.468 1.00 92.00 172 GLY A C 1
ATOM 1281 O O . GLY A 1 172 ? -0.068 -3.456 22.687 1.00 92.00 172 GLY A O 1
ATOM 1282 N N . THR A 1 173 ? -0.049 -2.249 20.795 1.00 92.44 173 THR A N 1
ATOM 1283 C CA . THR A 1 173 ? -0.456 -0.978 21.405 1.00 92.44 173 THR A CA 1
ATOM 1284 C C . THR A 1 173 ? -1.426 -0.210 20.517 1.00 92.44 173 THR A C 1
ATOM 1286 O O . THR A 1 173 ? -1.287 -0.186 19.301 1.00 92.44 173 THR A O 1
ATOM 1289 N N . THR A 1 174 ? -2.380 0.492 21.126 1.00 93.88 174 THR A N 1
ATOM 1290 C CA . THR A 1 174 ? -3.283 1.410 20.415 1.00 93.88 174 THR A CA 1
ATOM 1291 C C . THR A 1 174 ? -2.657 2.785 20.172 1.00 93.88 174 THR A C 1
ATOM 1293 O O . THR A 1 174 ? -3.325 3.677 19.656 1.00 93.88 174 THR A O 1
ATOM 1296 N N . SER A 1 175 ? -1.408 3.010 20.587 1.00 93.12 175 SER A N 1
ATOM 1297 C CA . SER A 1 175 ? -0.710 4.271 20.335 1.00 93.12 175 SER A CA 1
ATOM 1298 C C . SER A 1 175 ? -0.557 4.510 18.834 1.00 93.12 175 SER A C 1
ATOM 1300 O O . SER A 1 175 ? -0.102 3.635 18.101 1.00 93.12 175 SER A O 1
ATOM 1302 N N . ILE A 1 176 ? -0.911 5.714 18.387 1.00 92.81 176 ILE A N 1
ATOM 1303 C CA . ILE A 1 176 ? -0.683 6.164 17.013 1.00 92.81 176 ILE A CA 1
ATOM 1304 C C . ILE A 1 176 ? 0.527 7.086 17.024 1.00 92.81 176 ILE A C 1
ATOM 1306 O O . ILE A 1 176 ? 0.539 8.098 17.728 1.00 92.81 176 ILE A O 1
ATOM 1310 N N . VAL A 1 177 ? 1.544 6.707 16.258 1.00 89.62 177 VAL A N 1
ATOM 1311 C CA . VAL A 1 177 ? 2.780 7.473 16.131 1.00 89.62 177 VAL A CA 1
ATOM 1312 C C . VAL A 1 177 ? 2.527 8.689 15.242 1.00 89.62 177 VAL A C 1
ATOM 1314 O O . VAL A 1 177 ? 1.864 8.575 14.210 1.00 89.62 177 VAL A O 1
ATOM 1317 N N . GLN A 1 178 ? 3.031 9.851 15.661 1.00 88.06 178 GLN A N 1
ATOM 1318 C CA . GLN A 1 178 ? 3.047 11.036 14.804 1.00 88.06 178 GLN A CA 1
ATOM 1319 C C . GLN A 1 178 ? 4.146 10.869 13.761 1.00 88.06 178 GLN A C 1
ATOM 1321 O O . GLN A 1 178 ? 5.283 10.573 14.132 1.00 88.06 178 GLN A O 1
ATOM 1326 N N . GLN A 1 179 ? 3.798 11.079 12.499 1.00 84.75 179 GLN A N 1
ATOM 1327 C CA . GLN A 1 179 ? 4.775 11.295 11.442 1.00 84.75 179 GLN A CA 1
ATOM 1328 C C . GLN A 1 179 ? 4.966 12.801 11.223 1.00 84.75 179 GLN A C 1
ATOM 1330 O O . GLN A 1 179 ? 3.998 13.560 11.343 1.00 84.75 179 GLN A O 1
ATOM 1335 N N . ASP A 1 180 ? 6.194 13.237 10.948 1.00 69.38 180 ASP A N 1
ATOM 1336 C CA . ASP A 1 180 ? 6.557 14.663 10.915 1.00 69.38 180 ASP A CA 1
ATOM 1337 C C . ASP A 1 180 ? 6.173 15.334 9.584 1.00 69.38 180 ASP A C 1
ATOM 1339 O O . ASP A 1 180 ? 5.974 16.548 9.508 1.00 69.38 180 ASP A O 1
ATOM 1343 N N . ASP A 1 181 ? 5.963 14.545 8.528 1.00 67.75 181 ASP A N 1
ATOM 1344 C CA . ASP A 1 181 ? 5.632 15.080 7.215 1.00 67.75 181 ASP A CA 1
ATOM 1345 C C . ASP A 1 181 ? 4.100 15.172 7.016 1.00 67.75 181 ASP A C 1
ATOM 1347 O O . ASP A 1 181 ? 3.366 14.183 6.899 1.00 67.75 181 ASP A O 1
ATOM 1351 N N . GLY A 1 182 ? 3.600 16.414 7.043 1.00 62.72 182 GLY A N 1
ATOM 1352 C CA . GLY A 1 182 ? 2.211 16.813 6.769 1.00 62.72 182 GLY A CA 1
ATOM 1353 C C . GLY A 1 182 ? 1.868 16.875 5.275 1.00 62.72 182 GLY A C 1
ATOM 1354 O O . GLY A 1 182 ? 0.911 17.557 4.889 1.00 62.72 182 GLY A O 1
ATOM 1355 N N . ALA A 1 183 ? 2.679 16.240 4.426 1.00 67.06 183 ALA A N 1
ATOM 1356 C CA . ALA A 1 183 ? 2.472 16.169 2.991 1.00 67.06 183 ALA A CA 1
ATOM 1357 C C . ALA A 1 183 ? 1.224 15.357 2.605 1.00 67.06 183 ALA A C 1
ATOM 1359 O O . ALA A 1 183 ? 0.784 14.429 3.279 1.00 67.06 183 ALA A O 1
ATOM 1360 N N . ASN A 1 184 ? 0.670 15.688 1.438 1.00 79.31 184 ASN A N 1
ATOM 1361 C CA . ASN A 1 184 ? -0.311 14.844 0.764 1.00 79.31 184 ASN A CA 1
ATOM 1362 C C . ASN A 1 184 ? 0.439 13.700 0.063 1.00 79.31 184 ASN A C 1
ATOM 1364 O O . ASN A 1 184 ? 0.847 13.830 -1.096 1.00 79.31 184 ASN A O 1
ATOM 1368 N N . TYR A 1 185 ? 0.683 12.616 0.802 1.00 85.50 185 TYR A N 1
ATOM 1369 C CA . TYR A 1 185 ? 1.443 11.459 0.328 1.00 85.50 185 TYR A CA 1
ATOM 1370 C C . TYR A 1 185 ? 0.829 10.819 -0.910 1.00 85.50 185 TYR A C 1
ATOM 1372 O O . TYR A 1 185 ? 1.552 10.306 -1.759 1.00 85.50 185 TYR A O 1
ATOM 1380 N N . GLU A 1 186 ? -0.491 10.900 -1.087 1.00 88.25 186 GLU A N 1
ATOM 1381 C CA . GLU A 1 186 ? -1.160 10.370 -2.267 1.00 88.25 186 GLU A CA 1
ATOM 1382 C C . GLU A 1 186 ? -0.689 11.030 -3.569 1.00 88.25 186 GLU A C 1
ATOM 1384 O O . GLU A 1 186 ? -0.889 10.429 -4.622 1.00 88.25 186 GLU A O 1
ATOM 1389 N N . ASN A 1 187 ? -0.036 12.195 -3.527 1.00 88.62 187 ASN A N 1
ATOM 1390 C CA . ASN A 1 187 ? 0.561 12.840 -4.702 1.00 88.62 187 ASN A CA 1
ATOM 1391 C C . ASN A 1 187 ? 1.957 12.305 -5.064 1.00 88.62 187 ASN A C 1
ATOM 1393 O O . ASN A 1 187 ? 2.485 12.650 -6.118 1.00 88.62 187 ASN A O 1
ATOM 1397 N N . LYS A 1 188 ? 2.568 11.466 -4.224 1.00 90.19 188 LYS A N 1
ATOM 1398 C CA . LYS A 1 188 ? 3.907 10.895 -4.435 1.00 90.19 188 LYS A CA 1
ATOM 1399 C C . LYS A 1 188 ? 3.848 9.572 -5.192 1.00 90.19 188 LYS A C 1
ATOM 1401 O O . LYS A 1 188 ? 4.463 8.589 -4.800 1.00 90.19 188 LYS A O 1
ATOM 1406 N N . LYS A 1 189 ? 3.040 9.520 -6.252 1.00 93.56 189 LYS A N 1
ATOM 1407 C CA . LYS A 1 189 ? 2.778 8.290 -7.007 1.00 93.56 189 LYS A CA 1
ATOM 1408 C C . LYS A 1 189 ? 4.070 7.689 -7.549 1.00 93.56 189 LYS A C 1
ATOM 1410 O O . LYS A 1 189 ? 4.845 8.383 -8.201 1.00 93.56 189 LYS A O 1
ATOM 1415 N N . PHE A 1 190 ? 4.263 6.390 -7.337 1.00 94.88 190 PHE A N 1
ATOM 1416 C CA . PHE A 1 190 ? 5.351 5.681 -7.996 1.00 94.88 190 PHE A CA 1
ATOM 1417 C C . PHE A 1 190 ? 4.973 5.383 -9.451 1.00 94.88 190 PHE A C 1
ATOM 1419 O O . PHE A 1 190 ? 4.033 4.632 -9.713 1.00 94.88 190 PHE A O 1
ATOM 1426 N N . ILE A 1 191 ? 5.731 5.964 -10.383 1.00 95.19 191 ILE A N 1
ATOM 1427 C CA . ILE A 1 191 ? 5.526 5.849 -11.838 1.00 95.19 191 ILE A CA 1
ATOM 1428 C C . ILE A 1 191 ? 6.776 5.323 -12.565 1.00 95.19 191 ILE A C 1
ATOM 1430 O O . ILE A 1 191 ? 7.026 5.668 -13.715 1.00 95.19 191 ILE A O 1
ATOM 1434 N N . GLY A 1 192 ? 7.586 4.506 -11.881 1.00 94.75 192 GLY A N 1
ATOM 1435 C CA . GLY A 1 192 ? 8.813 3.923 -12.442 1.00 94.75 192 GLY A CA 1
ATOM 1436 C C . GLY A 1 192 ? 10.087 4.731 -12.218 1.00 94.75 192 GLY A C 1
ATOM 1437 O O . GLY A 1 192 ? 11.141 4.402 -12.759 1.00 94.75 192 GLY A O 1
ATOM 1438 N N . SER A 1 193 ? 10.016 5.780 -11.406 1.00 92.25 193 SER A N 1
ATOM 1439 C CA . SER A 1 193 ? 11.166 6.590 -11.017 1.00 92.25 193 SER A CA 1
ATOM 1440 C C . SER A 1 193 ? 11.066 6.983 -9.557 1.00 92.25 193 SER A C 1
ATOM 1442 O O . SER A 1 193 ? 9.958 7.165 -9.053 1.00 92.25 193 SER A O 1
ATOM 1444 N N . PHE A 1 194 ? 12.223 7.170 -8.928 1.00 90.38 194 PHE A N 1
ATOM 1445 C CA . PHE A 1 194 ? 12.316 7.730 -7.591 1.00 90.38 194 PHE A CA 1
ATOM 1446 C C . PHE A 1 194 ? 12.765 9.190 -7.662 1.00 90.38 194 PHE A C 1
ATOM 1448 O O . PHE A 1 194 ? 13.671 9.532 -8.427 1.00 90.38 194 PHE A O 1
ATOM 1455 N N . THR A 1 195 ? 12.128 10.052 -6.884 1.00 84.94 195 THR A N 1
ATOM 1456 C CA . THR A 1 195 ? 12.426 11.478 -6.754 1.00 84.94 195 THR A CA 1
ATOM 1457 C C . THR A 1 195 ? 12.814 11.801 -5.313 1.00 84.94 195 THR A C 1
ATOM 1459 O O . THR A 1 195 ? 12.775 10.943 -4.437 1.00 84.94 195 THR A O 1
ATOM 1462 N N . THR A 1 196 ? 13.277 13.020 -5.033 1.00 68.00 196 THR A N 1
ATOM 1463 C CA . THR A 1 196 ? 13.620 13.394 -3.654 1.00 68.00 196 THR A CA 1
ATOM 1464 C C . THR A 1 196 ? 12.358 13.340 -2.780 1.00 68.00 196 THR A C 1
ATOM 1466 O O . THR A 1 196 ? 11.353 13.997 -3.083 1.00 68.00 196 THR A O 1
ATOM 1469 N N . GLY A 1 197 ? 12.405 12.485 -1.754 1.00 64.62 197 GLY A N 1
ATOM 1470 C CA . GLY A 1 197 ? 11.239 11.941 -1.061 1.00 64.62 197 GLY A CA 1
ATOM 1471 C C . GLY A 1 197 ? 10.562 12.872 -0.057 1.00 64.62 197 GLY A C 1
ATOM 1472 O O . GLY A 1 197 ? 11.130 13.864 0.394 1.00 64.62 197 GLY A O 1
ATOM 1473 N N . ALA A 1 198 ? 9.303 12.535 0.227 1.00 69.31 198 ALA A N 1
ATOM 1474 C CA . ALA A 1 198 ? 8.642 12.814 1.498 1.00 69.31 198 ALA A CA 1
ATOM 1475 C C . ALA A 1 198 ? 9.016 11.681 2.466 1.00 69.31 198 ALA A C 1
ATOM 1477 O O . ALA A 1 198 ? 9.125 10.526 2.031 1.00 69.31 198 ALA A O 1
ATOM 1478 N N . ASP A 1 199 ? 9.187 11.999 3.742 1.00 76.12 199 ASP A N 1
ATOM 1479 C CA . ASP A 1 199 ? 9.633 11.035 4.745 1.00 76.12 199 ASP A CA 1
ATOM 1480 C C . ASP A 1 199 ? 8.421 10.595 5.584 1.00 76.12 199 ASP A C 1
ATOM 1482 O O . ASP A 1 199 ? 7.762 11.402 6.230 1.00 76.12 199 ASP A O 1
ATOM 1486 N N . PHE A 1 200 ? 8.117 9.294 5.600 1.00 75.88 200 PHE A N 1
ATOM 1487 C CA . PHE A 1 200 ? 7.320 8.679 6.666 1.00 75.88 200 PHE A CA 1
ATOM 1488 C C . PHE A 1 200 ? 8.229 8.535 7.900 1.00 75.88 200 PHE A C 1
ATOM 1490 O O . PHE A 1 200 ? 8.641 7.433 8.274 1.00 75.88 200 PHE A O 1
ATOM 1497 N N . ASP A 1 201 ? 8.606 9.661 8.506 1.00 70.12 201 ASP A N 1
ATOM 1498 C CA . ASP A 1 201 ? 9.502 9.726 9.657 1.00 70.12 201 ASP A CA 1
ATOM 1499 C C . ASP A 1 201 ? 8.777 10.134 10.943 1.00 70.12 201 ASP A C 1
ATOM 1501 O O . ASP A 1 201 ? 7.783 10.849 10.942 1.00 70.12 201 ASP A O 1
ATOM 1505 N N . GLY A 1 202 ? 9.240 9.613 12.078 1.00 65.56 202 GLY A N 1
ATOM 1506 C CA . GLY A 1 202 ? 8.639 9.892 13.379 1.00 65.56 202 GLY A CA 1
ATOM 1507 C C . GLY A 1 202 ? 9.080 8.893 14.440 1.00 65.56 202 GLY A C 1
ATOM 1508 O O . GLY A 1 202 ? 9.380 7.734 14.147 1.00 65.56 202 GLY A O 1
ATOM 1509 N N . ALA A 1 203 ? 9.130 9.323 15.703 1.00 61.31 203 ALA A N 1
ATOM 1510 C CA . ALA A 1 203 ? 9.551 8.468 16.812 1.00 61.31 203 ALA A CA 1
ATOM 1511 C C . ALA A 1 203 ? 8.586 7.277 16.991 1.00 61.31 203 ALA A C 1
ATOM 1513 O O . ALA A 1 203 ? 7.538 7.412 17.617 1.00 61.31 203 ALA A O 1
ATOM 1514 N N . GLY A 1 204 ? 8.957 6.110 16.451 1.00 66.56 204 GLY A N 1
ATOM 1515 C CA . GLY A 1 204 ? 8.159 4.877 16.479 1.00 66.56 204 GLY A CA 1
ATOM 1516 C C . GLY A 1 204 ? 7.650 4.392 15.116 1.00 66.56 204 GLY A C 1
ATOM 1517 O O . GLY A 1 204 ? 6.957 3.383 15.078 1.00 66.56 204 GLY A O 1
ATOM 1518 N N . VAL A 1 205 ? 7.977 5.087 14.020 1.00 75.31 205 VAL A N 1
ATOM 1519 C CA . VAL A 1 205 ? 7.754 4.603 12.641 1.00 75.31 205 VAL A CA 1
ATOM 1520 C C . VAL A 1 205 ? 8.970 3.815 12.135 1.00 75.31 205 VAL A C 1
ATOM 1522 O O . VAL A 1 205 ? 8.842 2.942 11.284 1.00 75.31 205 VAL A O 1
ATOM 1525 N N . ASN A 1 206 ? 10.152 4.112 12.680 1.00 84.31 206 ASN A N 1
ATOM 1526 C CA . ASN A 1 206 ? 11.421 3.604 12.175 1.00 84.31 206 ASN A CA 1
ATOM 1527 C C . ASN A 1 206 ? 11.513 2.069 12.224 1.00 84.31 206 ASN A C 1
ATOM 1529 O O . ASN A 1 206 ? 11.312 1.463 13.275 1.00 84.31 206 ASN A O 1
ATOM 1533 N N . GLY A 1 207 ? 11.894 1.466 11.099 1.00 86.62 207 GLY A N 1
ATOM 1534 C CA . GLY A 1 207 ? 12.129 0.030 10.949 1.00 86.62 207 GLY A CA 1
ATOM 1535 C C . GLY A 1 207 ? 10.857 -0.799 10.777 1.00 86.62 207 GLY A C 1
ATOM 1536 O O . GLY A 1 207 ? 10.948 -2.007 10.547 1.00 86.62 207 GLY A O 1
ATOM 1537 N N . GLU A 1 208 ? 9.682 -0.175 10.853 1.00 90.81 208 GLU A N 1
ATOM 1538 C CA . GLU A 1 208 ? 8.407 -0.859 10.701 1.00 90.81 208 GLU A CA 1
ATOM 1539 C C . GLU A 1 208 ? 8.018 -0.949 9.218 1.00 90.81 208 GLU A C 1
ATOM 1541 O O . GLU A 1 208 ? 8.005 0.031 8.479 1.00 90.81 208 GLU A O 1
ATOM 1546 N N . TYR A 1 209 ? 7.692 -2.157 8.755 1.00 93.94 209 TYR A N 1
ATOM 1547 C CA . TYR A 1 209 ? 7.278 -2.402 7.363 1.00 93.94 209 TYR A CA 1
ATOM 1548 C C . TYR A 1 209 ? 5.771 -2.219 7.156 1.00 93.94 209 TYR A C 1
ATOM 1550 O O . TYR A 1 209 ? 5.278 -2.282 6.029 1.00 93.94 209 TYR A O 1
ATOM 1558 N N . GLU A 1 210 ? 5.016 -2.058 8.235 1.00 94.94 210 GLU A N 1
ATOM 1559 C CA . GLU A 1 210 ? 3.574 -1.885 8.222 1.00 94.94 210 GLU A CA 1
ATOM 1560 C C . GLU A 1 210 ? 3.166 -1.180 9.510 1.00 94.94 210 GLU A C 1
ATOM 1562 O O . GLU A 1 210 ? 3.506 -1.648 10.593 1.00 94.94 210 GLU A O 1
ATOM 1567 N N . LEU A 1 211 ? 2.434 -0.074 9.415 1.00 94.06 211 LEU A N 1
ATOM 1568 C CA . LEU A 1 211 ? 1.924 0.622 10.593 1.00 94.06 211 LEU A CA 1
ATOM 1569 C C . LEU A 1 211 ? 0.770 1.548 10.211 1.00 94.06 211 LEU A C 1
ATOM 1571 O O . LEU A 1 211 ? 0.515 1.808 9.033 1.00 94.06 211 LEU A O 1
ATOM 1575 N N . CYS A 1 212 ? 0.072 2.066 11.218 1.00 94.38 212 CYS A N 1
ATOM 1576 C CA . CYS A 1 212 ? -0.763 3.242 11.072 1.00 94.38 212 CYS A CA 1
ATOM 1577 C C . CYS A 1 212 ? -0.210 4.448 11.856 1.00 94.38 212 CYS A C 1
ATOM 1579 O O . CYS A 1 212 ? 0.079 4.365 13.053 1.00 94.38 212 CYS A O 1
ATOM 1581 N N . THR A 1 213 ? -0.083 5.584 11.178 1.00 93.38 213 THR A N 1
ATOM 1582 C CA . THR A 1 213 ? 0.507 6.835 11.674 1.00 93.38 213 THR A CA 1
ATOM 1583 C C . THR A 1 213 ? -0.494 7.986 11.588 1.00 93.38 213 THR A C 1
ATOM 1585 O O . THR A 1 213 ? -1.581 7.850 11.021 1.00 93.38 213 THR A O 1
ATOM 1588 N N . GLN A 1 214 ? -0.151 9.127 12.185 1.00 92.25 214 GLN A N 1
ATOM 1589 C CA . GLN A 1 214 ? -0.904 10.375 12.079 1.00 92.25 214 GLN A CA 1
ATOM 1590 C C . GLN A 1 214 ? 0.008 11.501 11.595 1.00 92.25 214 GLN A C 1
ATOM 1592 O O . GLN A 1 214 ? 1.061 11.702 12.189 1.00 92.25 214 GLN A O 1
ATOM 1597 N N . ASP A 1 215 ? -0.396 12.234 10.558 1.00 88.75 215 ASP A N 1
ATOM 1598 C CA . ASP A 1 215 ? 0.342 13.402 10.065 1.00 88.75 215 ASP A CA 1
ATOM 1599 C C . ASP A 1 215 ? 0.135 14.656 10.933 1.00 88.75 215 ASP A C 1
ATOM 1601 O O . ASP A 1 215 ? -0.756 14.720 11.786 1.00 88.75 215 ASP A O 1
ATOM 1605 N N . ALA A 1 216 ? 0.922 15.700 10.660 1.00 85.75 216 ALA A N 1
ATOM 1606 C CA . ALA A 1 216 ? 0.828 16.986 11.351 1.00 85.75 216 ALA A CA 1
ATOM 1607 C C . ALA A 1 216 ? -0.546 17.687 11.216 1.00 85.75 216 ALA A C 1
ATOM 1609 O O . ALA A 1 216 ? -0.881 18.551 12.029 1.00 85.75 216 ALA A O 1
ATOM 1610 N N . ASN A 1 217 ? -1.360 17.320 10.219 1.00 87.62 217 ASN A N 1
ATOM 1611 C CA . ASN A 1 217 ? -2.717 17.840 10.008 1.00 87.62 217 ASN A CA 1
ATOM 1612 C C . ASN A 1 217 ? -3.793 17.002 10.724 1.00 87.62 217 ASN A C 1
ATOM 1614 O O . ASN A 1 217 ? -4.982 17.324 10.663 1.00 87.62 217 ASN A O 1
ATOM 1618 N N . GLY A 1 218 ? -3.393 15.930 11.407 1.00 89.56 218 GLY A N 1
ATOM 1619 C CA . GLY A 1 218 ? -4.266 15.029 12.140 1.00 89.56 218 GLY A CA 1
ATOM 1620 C C . GLY A 1 218 ? -4.881 13.905 11.301 1.00 89.56 218 GLY A C 1
ATOM 1621 O O . GLY A 1 218 ? -5.767 13.211 11.807 1.00 89.56 218 GLY A O 1
ATOM 1622 N N . VAL A 1 219 ? -4.433 13.700 10.062 1.00 91.44 219 VAL A N 1
ATOM 1623 C CA . VAL A 1 219 ? -4.896 12.637 9.162 1.00 91.44 219 VAL A CA 1
ATOM 1624 C C . VAL A 1 219 ? -4.192 11.323 9.488 1.00 91.44 219 VAL A C 1
ATOM 1626 O O . VAL A 1 219 ? -2.973 11.274 9.614 1.00 91.44 219 VAL A O 1
ATOM 1629 N N . TYR A 1 220 ? -4.967 10.243 9.585 1.00 93.94 220 TYR A N 1
ATOM 1630 C CA . TYR A 1 220 ? -4.444 8.902 9.836 1.00 93.94 220 TYR A CA 1
ATOM 1631 C C . TYR A 1 220 ? -4.126 8.164 8.534 1.00 93.94 220 TYR A C 1
ATOM 1633 O O . TYR A 1 220 ? -4.990 8.069 7.655 1.00 93.94 220 TYR A O 1
ATOM 1641 N N . TYR A 1 221 ? -2.926 7.597 8.448 1.00 93.81 221 TYR A N 1
ATOM 1642 C CA . TYR A 1 221 ? -2.450 6.833 7.298 1.00 93.81 221 TYR A CA 1
ATOM 1643 C C . TYR A 1 221 ? -2.073 5.426 7.722 1.00 93.81 221 TYR A C 1
ATOM 1645 O O . TYR A 1 221 ? -1.269 5.245 8.626 1.00 93.81 221 TYR A O 1
ATOM 1653 N N . TYR A 1 222 ? -2.616 4.429 7.036 1.00 95.25 222 TYR A N 1
ATOM 1654 C CA . TYR A 1 222 ? -1.998 3.110 7.004 1.00 95.25 222 TYR A CA 1
ATOM 1655 C C . TYR A 1 222 ? -0.938 3.107 5.917 1.00 95.25 222 TYR A C 1
ATOM 1657 O O . TYR A 1 222 ? -1.222 3.573 4.811 1.00 95.25 222 TYR A O 1
ATOM 1665 N N . TYR A 1 223 ? 0.225 2.535 6.202 1.00 94.69 223 TYR A N 1
ATOM 1666 C CA . TYR A 1 223 ? 1.217 2.228 5.186 1.00 94.69 223 TYR A CA 1
ATOM 1667 C C . TYR A 1 223 ? 1.685 0.777 5.285 1.00 94.69 223 TYR A C 1
ATOM 1669 O O . TYR A 1 223 ? 1.641 0.139 6.338 1.00 94.69 223 TYR A O 1
ATOM 1677 N N . ASN A 1 224 ? 2.164 0.270 4.156 1.00 96.69 224 ASN A N 1
ATOM 1678 C CA . ASN A 1 224 ? 2.843 -1.003 4.039 1.00 96.69 224 ASN A CA 1
ATOM 1679 C C . ASN A 1 224 ? 3.989 -0.870 3.035 1.00 96.69 224 ASN A C 1
ATOM 1681 O O . ASN A 1 224 ? 3.768 -0.456 1.897 1.00 96.69 224 ASN A O 1
ATOM 1685 N N . VAL A 1 225 ? 5.198 -1.237 3.439 1.00 96.25 225 VAL A N 1
ATOM 1686 C CA . VAL A 1 225 ? 6.374 -1.245 2.570 1.00 96.25 225 VAL A CA 1
ATOM 1687 C C . VAL A 1 225 ? 6.253 -2.423 1.605 1.00 96.25 225 VAL A C 1
ATOM 1689 O O . VAL A 1 225 ? 6.325 -3.592 1.995 1.00 96.25 225 VAL A O 1
ATOM 1692 N N . LEU A 1 226 ? 6.055 -2.108 0.325 1.00 97.56 226 LEU A N 1
ATOM 1693 C CA . LEU A 1 226 ? 5.973 -3.087 -0.753 1.00 97.56 226 LEU A CA 1
ATOM 1694 C C . LEU A 1 226 ? 7.359 -3.496 -1.255 1.00 97.56 226 LEU A C 1
ATOM 1696 O O . LEU A 1 226 ? 7.573 -4.672 -1.551 1.00 97.56 226 LEU A O 1
ATOM 1700 N N . VAL A 1 227 ? 8.281 -2.533 -1.351 1.00 95.94 227 VAL A N 1
ATOM 1701 C CA . VAL A 1 227 ? 9.673 -2.740 -1.772 1.00 95.94 227 VAL A CA 1
ATOM 1702 C C . VAL A 1 227 ? 10.589 -1.888 -0.909 1.00 95.94 227 VAL A C 1
ATOM 1704 O O . VAL A 1 227 ? 10.502 -0.667 -0.970 1.00 95.94 227 VAL A O 1
ATOM 1707 N N . ALA A 1 228 ? 11.480 -2.538 -0.160 1.00 93.50 228 ALA A N 1
ATOM 1708 C CA . ALA A 1 228 ? 12.605 -1.890 0.507 1.00 93.50 228 ALA A CA 1
ATOM 1709 C C . ALA A 1 228 ? 13.820 -1.861 -0.434 1.00 93.50 228 ALA A C 1
ATOM 1711 O O . ALA A 1 228 ? 14.068 -2.862 -1.115 1.00 93.50 228 ALA A O 1
ATOM 1712 N N . ARG A 1 229 ? 14.548 -0.742 -0.497 1.00 89.62 229 ARG A N 1
ATOM 1713 C CA . ARG A 1 229 ? 15.680 -0.543 -1.419 1.00 89.62 229 ARG A CA 1
ATOM 1714 C C . ARG A 1 229 ? 16.947 -0.169 -0.689 1.00 89.62 229 ARG A C 1
ATOM 1716 O O . ARG A 1 229 ? 16.854 0.679 0.208 1.00 89.62 229 ARG A O 1
#

pLDDT: mean 87.93, std 11.91, range [42.97, 98.44]

Sequence (229 aa):
MLNNKPQSGNVLFLILIAVALFAALSYAATSSMRGGGSDVTSENNLIKSSTMSQYAASIRTAITRLTVNNRCEITELSFEAPPFDGSDSNYVNPSSPADLSCHIFAPNGGAVSRLPAPQDTNDGRDWAYIEARVLQVGTDQTACGIDCNEILLILGGLRKSICEKINDKILGTTSIVQQDDGANYENKKFIGSFTTGADFDGAGVNGEYELCTQDANGVYYYYNVLVAR